Protein AF-A0A5J6SLR0-F1 (afdb_monomer_lite)

pLDDT: mean 72.02, std 17.71, range [33.72, 97.81]

Secondary structure (DSSP, 8-state):
--SS--TT--EEE-SSSEEEEEEEE-GGG-EEEEEEEEETTEEEEEEEES-SEE---TT-EE-TT-EEEE-B--SS-SSSB-EEEEEES-TTSTTTT-PBPGGGTS--HHHHHHHHHHHHTT-----SS---HHHHHHHHHHHHHTT---SS---HHHHHHHHHHHHHHHHHTTS---TTT--------SSHHHHHHHHHHHHHHHS--------

Radius of gyration: 29.63 Å; chains: 1; bounding box: 74×28×76 Å

Organism: NCBI:txid2283160

InterPro domains:
  IPR002477 Peptidoglycan binding-like [PF01471] (108-162)
  IPR007730 Sporulation-like domain [PF05036] (173-210)
  IPR011055 Duplicated hybrid motif [G3DSA:2.70.70.10] (1-106)
  IPR011055 Duplicated hybrid motif [SSF51261] (7-105)
  IPR016047 M23ase, beta-sheet core domain [PF01551] (6-91)
  IPR036365 PGBD-like superfamily [SSF47090] (108-164)
  IPR036366 PGBD superfamily [G3DSA:1.10.101.10] (107-167)
  IPR050570 Bacterial cell wall metabolism enzyme [PTHR21666] (6-105)

Sequence (215 aa):
MDWGNTPSNNNIIASADGAVTYVGIMGGYGNIVMIVHTVAGVVYETVYAHLASIAVKVGQVVKQVEKIGVKGTTGNSTGVHLHFEIHIGGRRNSDYTFAKDPVRYVCDPEVKTLQELLNKIDYKLVVDGIEGNATTNAVKEFQKVNCLTVDGIAGSATLSALNKAIALKKEEVKVPSTSEKYRLQTGTFNSKVEAEKAAEELKGKYGWIIYIKEA

Foldseek 3Di:
DDDQDDVPGQFDWDQAWFFWADFDQDAQQGTKIWTWDQAPNWIKIKIKGQFPFADDDHGDTHGGRHGGGGFHRGHNGPGGDIDMFMFTPPPPDPRRPDTDDCVQARLDVVLLVQQVLLVLVPLPDDSRSGNDPSLLVSLLVQCVVVVHPNPSDCDPVNVVVSVVSSVVVVVVVPDDPPVPQDPPDDDDDPDPVRVVVVVVVNCVRRVDDDDDDDD

Structure (mmCIF, N/CA/C/O backbone):
data_AF-A0A5J6SLR0-F1
#
_entry.id   AF-A0A5J6SLR0-F1
#
loop_
_atom_site.group_PDB
_atom_site.id
_atom_site.type_symbol
_atom_site.label_atom_id
_atom_site.label_alt_id
_atom_site.label_comp_id
_atom_site.label_asym_id
_atom_site.label_entity_id
_atom_site.label_seq_id
_atom_site.pdbx_PDB_ins_code
_atom_site.Cartn_x
_atom_site.Cartn_y
_atom_site.Cartn_z
_atom_site.occupancy
_atom_site.B_iso_or_equiv
_atom_site.auth_seq_id
_atom_site.auth_comp_id
_atom_site.auth_asym_id
_atom_site.auth_atom_id
_atom_site.pdbx_PDB_model_num
ATOM 1 N N . MET A 1 1 ? 8.971 3.773 5.422 1.00 34.50 1 MET A N 1
ATOM 2 C CA . MET A 1 1 ? 8.864 2.404 5.966 1.00 34.50 1 MET A CA 1
ATOM 3 C C . MET A 1 1 ? 9.677 1.498 5.058 1.00 34.50 1 MET A C 1
ATOM 5 O O . MET A 1 1 ? 9.448 1.525 3.857 1.00 34.50 1 MET A O 1
ATOM 9 N N . ASP A 1 2 ? 10.690 0.819 5.596 1.00 33.72 2 ASP A N 1
ATOM 10 C CA . ASP A 1 2 ? 11.717 0.114 4.816 1.00 33.72 2 ASP A CA 1
ATOM 11 C C . ASP A 1 2 ? 11.327 -1.354 4.595 1.00 33.72 2 ASP A C 1
ATOM 13 O O . ASP A 1 2 ? 11.734 -2.255 5.327 1.00 33.72 2 ASP A O 1
ATOM 17 N N . TRP A 1 3 ? 10.516 -1.610 3.571 1.00 36.22 3 TRP A N 1
ATOM 18 C CA . TRP A 1 3 ? 10.323 -2.973 3.086 1.00 36.22 3 TRP A CA 1
ATOM 19 C C . TRP A 1 3 ? 11.487 -3.326 2.144 1.00 36.22 3 TRP A C 1
ATOM 21 O O . TRP A 1 3 ? 11.531 -2.875 1.003 1.00 36.22 3 TRP A O 1
ATOM 31 N N . GLY A 1 4 ? 12.460 -4.106 2.634 1.00 40.81 4 GLY A N 1
ATOM 32 C CA . GLY A 1 4 ? 13.560 -4.664 1.826 1.00 40.81 4 GLY A CA 1
ATOM 33 C C . GLY A 1 4 ? 14.929 -3.977 1.941 1.00 40.81 4 GLY A C 1
ATOM 34 O O . GLY A 1 4 ? 15.867 -4.398 1.269 1.00 40.81 4 GLY A O 1
ATOM 35 N N . ASN A 1 5 ? 15.091 -2.972 2.803 1.00 39.88 5 ASN A N 1
ATOM 36 C CA . ASN A 1 5 ? 16.365 -2.270 2.984 1.00 39.88 5 ASN A CA 1
ATOM 37 C C . ASN A 1 5 ? 17.204 -2.903 4.109 1.00 39.88 5 ASN A C 1
ATOM 39 O O . ASN A 1 5 ? 17.379 -2.332 5.183 1.00 39.88 5 ASN A O 1
ATOM 43 N N . THR A 1 6 ? 17.747 -4.099 3.875 1.00 39.44 6 THR A N 1
ATOM 44 C CA . THR A 1 6 ? 18.973 -4.483 4.586 1.00 39.44 6 THR A CA 1
ATOM 45 C C . THR A 1 6 ? 20.160 -3.908 3.805 1.00 39.44 6 THR A C 1
ATOM 47 O O . THR A 1 6 ? 20.190 -4.047 2.583 1.00 39.44 6 THR A O 1
ATOM 50 N N . PRO A 1 7 ? 21.155 -3.268 4.452 1.00 41.69 7 PRO A N 1
ATOM 51 C CA . PRO A 1 7 ? 22.283 -2.612 3.773 1.00 41.69 7 PRO A CA 1
ATOM 52 C C . PRO A 1 7 ? 23.073 -3.489 2.783 1.00 41.69 7 PRO A C 1
ATOM 54 O O . PRO A 1 7 ? 23.796 -2.966 1.941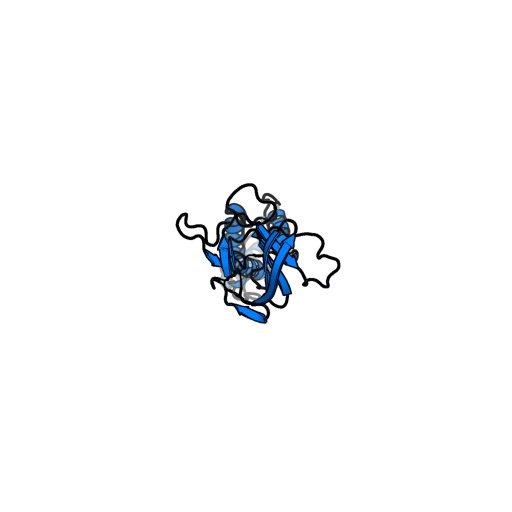 1.00 41.69 7 PRO A O 1
ATOM 57 N N . SER A 1 8 ? 22.939 -4.816 2.866 1.00 51.06 8 SER A N 1
ATOM 58 C CA . SER A 1 8 ? 23.573 -5.792 1.974 1.00 51.06 8 SER A CA 1
ATOM 59 C C . SER A 1 8 ? 22.691 -6.266 0.810 1.00 51.06 8 SER A C 1
ATOM 61 O O . SER A 1 8 ? 23.196 -6.938 -0.089 1.00 51.06 8 SER A O 1
ATOM 63 N N . ASN A 1 9 ? 21.393 -5.942 0.792 1.00 63.16 9 ASN A N 1
ATOM 64 C CA . ASN A 1 9 ? 20.459 -6.427 -0.219 1.00 63.16 9 ASN A CA 1
ATOM 65 C C . ASN A 1 9 ? 20.024 -5.301 -1.165 1.00 63.16 9 ASN A C 1
ATOM 67 O O . ASN A 1 9 ? 19.108 -4.532 -0.890 1.00 63.16 9 ASN A O 1
ATOM 71 N N . ASN A 1 10 ? 20.676 -5.228 -2.326 1.00 78.12 10 ASN A N 1
ATOM 72 C CA . ASN A 1 10 ? 20.303 -4.294 -3.391 1.00 78.12 10 ASN A CA 1
ATOM 73 C C . ASN A 1 10 ? 19.090 -4.761 -4.211 1.00 78.12 10 ASN A C 1
ATOM 75 O O . ASN A 1 10 ? 18.726 -4.088 -5.175 1.00 78.12 10 ASN A O 1
ATOM 79 N N . ASN A 1 11 ? 18.475 -5.904 -3.887 1.00 86.62 11 ASN A N 1
ATOM 80 C CA . ASN A 1 11 ? 17.314 -6.386 -4.627 1.00 86.62 11 ASN A CA 1
ATOM 81 C C . ASN A 1 11 ? 16.103 -5.488 -4.369 1.00 86.62 11 ASN A C 1
ATOM 83 O O . ASN A 1 11 ? 15.746 -5.215 -3.227 1.00 86.62 11 ASN A O 1
ATOM 87 N N . ILE A 1 12 ? 15.437 -5.095 -5.449 1.00 86.31 12 ILE A N 1
ATOM 88 C CA . ILE A 1 12 ? 14.102 -4.508 -5.395 1.00 86.31 12 ILE A CA 1
ATOM 89 C C . ILE A 1 12 ? 13.098 -5.633 -5.589 1.00 86.31 12 ILE A C 1
ATOM 91 O O . ILE A 1 12 ? 13.264 -6.469 -6.483 1.00 86.31 12 ILE A O 1
ATOM 95 N N . ILE A 1 13 ? 12.076 -5.649 -4.742 1.00 86.62 13 ILE A N 1
ATOM 96 C CA . ILE A 1 13 ? 11.028 -6.665 -4.718 1.00 86.62 13 ILE A CA 1
ATOM 97 C C . ILE A 1 13 ? 9.659 -6.045 -5.000 1.00 86.62 13 ILE A C 1
ATOM 99 O O . ILE A 1 13 ? 9.439 -4.870 -4.708 1.00 86.62 13 ILE A O 1
ATOM 103 N N . ALA A 1 14 ? 8.741 -6.835 -5.554 1.00 83.62 14 ALA A N 1
ATOM 104 C CA . ALA A 1 14 ? 7.359 -6.418 -5.741 1.00 83.62 14 ALA A CA 1
ATOM 105 C C . ALA A 1 14 ? 6.678 -6.206 -4.379 1.00 83.62 14 ALA A C 1
ATOM 107 O O . ALA A 1 14 ? 6.765 -7.047 -3.478 1.00 83.62 14 ALA A O 1
ATOM 108 N N . SER A 1 15 ? 5.979 -5.082 -4.230 1.00 80.31 15 SER A N 1
ATOM 109 C CA . SER A 1 15 ? 5.304 -4.701 -2.981 1.00 80.31 15 SER A CA 1
ATOM 110 C C . SER A 1 15 ? 3.999 -5.463 -2.751 1.00 80.31 15 SER A C 1
ATOM 112 O O . SER A 1 15 ? 3.544 -5.553 -1.613 1.00 80.31 15 SER A O 1
ATOM 114 N N . ALA A 1 16 ? 3.416 -6.032 -3.809 1.00 77.88 16 ALA A N 1
ATOM 115 C CA . ALA A 1 16 ? 2.229 -6.879 -3.775 1.00 77.88 16 ALA A CA 1
ATOM 116 C C . ALA A 1 16 ? 2.195 -7.818 -4.995 1.00 77.88 16 ALA A C 1
ATOM 118 O O . ALA A 1 16 ? 2.907 -7.596 -5.977 1.00 77.88 16 ALA A O 1
ATOM 119 N N . ASP A 1 17 ? 1.332 -8.834 -4.947 1.00 81.69 17 ASP A N 1
ATOM 120 C CA . ASP A 1 17 ? 0.980 -9.650 -6.113 1.00 81.69 17 ASP A CA 1
ATOM 121 C C . ASP A 1 17 ? 0.460 -8.758 -7.246 1.00 81.69 17 ASP A C 1
ATOM 123 O O . ASP A 1 17 ? -0.333 -7.842 -7.011 1.00 81.69 17 ASP A O 1
ATOM 127 N N . GLY A 1 18 ? 0.884 -9.007 -8.482 1.00 89.62 18 GLY A N 1
ATOM 128 C CA . GLY A 1 18 ? 0.471 -8.167 -9.601 1.00 89.62 18 GLY A CA 1
ATOM 129 C C . GLY A 1 18 ? 0.972 -8.637 -10.954 1.00 89.62 18 GLY A C 1
ATOM 130 O O . GLY A 1 18 ? 1.609 -9.681 -11.073 1.00 89.62 18 GLY A O 1
ATOM 131 N N . ALA A 1 19 ? 0.678 -7.847 -11.981 1.00 93.50 19 ALA A N 1
ATOM 132 C CA . ALA A 1 19 ? 1.149 -8.062 -13.341 1.00 93.50 19 ALA A CA 1
ATOM 133 C C . ALA A 1 19 ? 1.995 -6.872 -13.798 1.00 93.50 19 ALA A C 1
ATOM 135 O O . ALA A 1 19 ? 1.593 -5.717 -13.663 1.00 93.50 19 ALA A O 1
ATOM 136 N N . VAL A 1 20 ? 3.170 -7.153 -14.352 1.00 95.56 20 VAL A N 1
ATOM 137 C CA . VAL A 1 20 ? 4.084 -6.129 -14.863 1.00 95.56 20 VAL A CA 1
ATOM 138 C C . VAL A 1 20 ? 3.472 -5.476 -16.104 1.00 95.56 20 VAL A C 1
ATOM 140 O O . VAL A 1 20 ? 3.276 -6.136 -17.127 1.00 95.56 20 VAL A O 1
ATOM 143 N N . THR A 1 21 ? 3.191 -4.177 -16.034 1.00 93.25 21 THR A N 1
ATOM 144 C CA . THR A 1 21 ? 2.573 -3.395 -17.118 1.00 93.25 21 THR A CA 1
ATOM 145 C C . THR A 1 21 ? 3.596 -2.648 -17.963 1.00 93.25 21 THR A C 1
ATOM 147 O O . THR A 1 21 ? 3.349 -2.405 -19.145 1.00 93.25 21 THR A O 1
ATOM 150 N N . TYR A 1 22 ? 4.761 -2.319 -17.398 1.00 94.81 22 TYR A N 1
ATOM 151 C CA . TYR A 1 22 ? 5.831 -1.633 -18.118 1.00 94.81 22 TYR A CA 1
ATOM 152 C C . TYR A 1 22 ? 7.214 -2.046 -17.618 1.00 94.81 22 TYR A C 1
ATOM 154 O O . TYR A 1 22 ? 7.438 -2.191 -16.418 1.00 94.81 22 TYR A O 1
ATOM 162 N N . VAL A 1 23 ? 8.148 -2.186 -18.558 1.00 96.62 23 VAL A N 1
ATOM 163 C CA . VAL A 1 23 ? 9.584 -2.363 -18.323 1.00 96.62 23 VAL A CA 1
ATOM 164 C C . VAL A 1 23 ? 10.318 -1.550 -19.380 1.00 96.62 23 VAL A C 1
ATOM 166 O O . VAL A 1 23 ? 10.032 -1.705 -20.568 1.00 96.62 23 VAL A O 1
ATOM 169 N N . GLY A 1 24 ? 11.264 -0.705 -18.978 1.00 95.81 24 GLY A N 1
ATOM 170 C CA . GLY A 1 24 ? 12.062 0.056 -19.937 1.00 95.81 24 GLY A CA 1
ATOM 171 C C . GLY A 1 24 ? 12.808 1.226 -19.318 1.00 95.81 24 GLY A C 1
ATOM 172 O O . GLY A 1 24 ? 13.044 1.253 -18.113 1.00 95.81 24 GLY A O 1
ATOM 173 N N . ILE A 1 25 ? 13.162 2.195 -20.162 1.00 95.50 25 ILE A N 1
ATOM 174 C CA . ILE A 1 25 ? 13.779 3.463 -19.764 1.00 95.50 25 ILE A CA 1
ATOM 175 C C . ILE A 1 25 ? 12.763 4.582 -19.986 1.00 95.50 25 ILE A C 1
ATOM 177 O O . ILE A 1 25 ? 12.212 4.695 -21.081 1.00 95.50 25 ILE A O 1
ATOM 181 N N . MET A 1 26 ? 12.529 5.426 -18.977 1.00 91.50 26 MET A N 1
ATOM 182 C CA . MET A 1 26 ? 11.562 6.525 -19.072 1.00 91.50 26 MET A CA 1
ATOM 183 C C . MET A 1 26 ? 12.104 7.834 -18.496 1.00 91.50 26 MET A C 1
ATOM 185 O O . MET A 1 26 ? 11.928 8.128 -17.318 1.00 91.50 26 MET A O 1
ATOM 189 N N . GLY A 1 27 ? 12.721 8.656 -19.349 1.00 93.06 27 GLY A N 1
ATOM 190 C CA . GLY A 1 27 ? 13.153 10.011 -18.993 1.00 93.06 27 GLY A CA 1
ATOM 191 C C . GLY A 1 27 ? 13.908 10.072 -17.659 1.00 93.06 27 GLY A C 1
ATOM 192 O O . GLY A 1 27 ? 14.848 9.310 -17.431 1.00 93.06 27 GLY A O 1
ATOM 193 N N . GLY A 1 28 ? 13.460 10.959 -16.765 1.00 90.25 28 GLY A N 1
ATOM 194 C CA . GLY A 1 28 ? 14.048 11.143 -15.436 1.00 90.25 28 GLY A CA 1
ATOM 195 C C . GLY A 1 28 ? 14.004 9.902 -14.536 1.00 90.25 28 GLY A C 1
ATOM 196 O O . GLY A 1 28 ? 14.878 9.764 -13.691 1.00 90.25 28 GLY A O 1
ATOM 197 N N . TYR A 1 29 ? 13.077 8.965 -14.750 1.00 88.88 29 TYR A N 1
ATOM 198 C CA . TYR A 1 29 ? 12.993 7.733 -13.958 1.00 88.88 29 TYR A CA 1
ATOM 199 C C . TYR A 1 29 ? 14.125 6.741 -14.250 1.00 88.88 29 TYR A C 1
ATOM 201 O O . TYR A 1 29 ? 14.371 5.843 -13.448 1.00 88.88 29 TYR A O 1
ATOM 209 N N . GLY A 1 30 ? 14.822 6.868 -15.384 1.00 96.31 30 GLY A N 1
ATOM 210 C CA . GLY A 1 30 ? 15.814 5.874 -15.793 1.00 96.31 30 GLY A CA 1
ATOM 211 C C . GLY A 1 30 ? 15.169 4.510 -16.041 1.00 96.31 30 GLY A C 1
ATOM 212 O O . GLY A 1 30 ? 14.084 4.441 -16.624 1.00 96.31 30 GLY A O 1
ATOM 213 N N . ASN A 1 31 ? 15.835 3.435 -15.614 1.00 97.06 31 ASN A N 1
ATOM 214 C CA . ASN A 1 31 ? 15.273 2.087 -15.684 1.00 97.06 31 ASN A CA 1
ATOM 215 C C . ASN A 1 31 ? 14.095 1.965 -14.718 1.00 97.06 31 ASN A C 1
ATOM 217 O O . ASN A 1 31 ? 14.241 2.199 -13.515 1.00 97.06 31 ASN A O 1
ATOM 221 N N . ILE A 1 32 ? 12.956 1.548 -15.255 1.00 95.75 32 ILE A N 1
ATOM 222 C CA . ILE A 1 32 ? 11.677 1.558 -14.563 1.00 95.75 32 ILE A CA 1
ATOM 223 C C . ILE A 1 32 ? 10.927 0.240 -14.762 1.00 95.75 32 ILE A C 1
ATOM 225 O O . ILE A 1 32 ? 10.927 -0.345 -15.849 1.00 95.75 32 ILE A O 1
ATOM 229 N N . VAL A 1 33 ? 10.260 -0.200 -13.700 1.00 96.69 33 VAL A N 1
ATOM 230 C CA . VAL A 1 33 ? 9.256 -1.266 -13.717 1.00 96.69 33 VAL A CA 1
ATOM 231 C C . VAL A 1 33 ? 7.952 -0.682 -13.187 1.00 96.69 33 VAL A C 1
ATOM 233 O O . VAL A 1 33 ? 7.960 -0.006 -12.162 1.00 96.69 33 VAL A O 1
ATOM 236 N N . MET A 1 34 ? 6.843 -0.938 -13.877 1.00 93.75 34 MET A N 1
ATOM 237 C CA . MET A 1 34 ? 5.499 -0.631 -13.380 1.00 93.75 34 MET A CA 1
ATOM 238 C C . MET A 1 34 ? 4.703 -1.919 -13.241 1.00 93.75 34 MET A C 1
ATOM 240 O O . MET A 1 34 ? 4.783 -2.797 -14.108 1.00 93.75 34 MET A O 1
ATOM 244 N N . ILE A 1 35 ? 3.958 -2.042 -12.147 1.00 90.25 35 ILE A N 1
ATOM 245 C CA . ILE A 1 35 ? 3.194 -3.246 -11.824 1.00 90.25 35 ILE A CA 1
ATOM 246 C C . ILE A 1 35 ? 1.788 -2.836 -11.424 1.00 90.25 35 ILE A C 1
ATOM 248 O O . ILE A 1 35 ? 1.610 -1.998 -10.543 1.00 90.25 35 ILE A O 1
ATOM 252 N N . VAL A 1 36 ? 0.787 -3.440 -12.064 1.00 86.12 36 VAL A N 1
ATOM 253 C CA . VAL A 1 36 ? -0.607 -3.287 -11.656 1.00 86.12 36 VAL A CA 1
ATOM 254 C C . VAL A 1 36 ? -0.978 -4.376 -10.658 1.00 86.12 36 VAL A C 1
ATOM 256 O O . VAL A 1 36 ? -0.668 -5.554 -10.844 1.00 86.12 36 VAL A O 1
ATOM 259 N N . HIS A 1 37 ? -1.680 -3.976 -9.611 1.00 82.38 37 HIS A N 1
ATOM 260 C CA . HIS A 1 37 ? -2.143 -4.825 -8.528 1.00 82.38 37 HIS A CA 1
ATOM 261 C C . HIS A 1 37 ? -3.654 -4.686 -8.398 1.00 82.38 37 HIS A C 1
ATOM 263 O O . HIS A 1 37 ? -4.211 -3.611 -8.618 1.00 82.38 37 HIS A O 1
ATOM 269 N N . THR A 1 38 ? -4.318 -5.768 -8.004 1.00 76.12 38 THR A N 1
ATOM 270 C CA . THR A 1 38 ? -5.701 -5.711 -7.521 1.00 76.12 38 THR A CA 1
ATOM 271 C C . THR A 1 38 ? -5.694 -6.138 -6.065 1.00 76.12 38 THR A C 1
ATOM 273 O O . THR A 1 38 ? -5.457 -7.305 -5.764 1.00 76.12 38 THR A O 1
ATOM 276 N N . VAL A 1 39 ? -5.930 -5.190 -5.161 1.00 67.81 39 VAL A N 1
ATOM 277 C CA . VAL A 1 39 ? -5.942 -5.425 -3.713 1.00 67.81 39 VAL A CA 1
ATOM 278 C C . VAL A 1 39 ? -7.325 -5.059 -3.203 1.00 67.81 39 VAL A C 1
ATOM 280 O O . VAL A 1 39 ? -7.781 -3.939 -3.410 1.00 67.81 39 VAL A O 1
ATOM 283 N N . ALA A 1 40 ? -8.023 -6.029 -2.607 1.00 61.88 40 ALA A N 1
ATOM 284 C CA . ALA A 1 40 ? -9.395 -5.869 -2.112 1.00 61.88 40 ALA A CA 1
ATOM 285 C C . ALA A 1 40 ? -10.376 -5.250 -3.139 1.00 61.88 40 ALA A C 1
ATOM 287 O O . ALA A 1 40 ? -11.244 -4.455 -2.797 1.00 61.88 40 ALA A O 1
ATOM 288 N N . GLY A 1 41 ? -10.229 -5.606 -4.420 1.00 62.03 41 GLY A N 1
ATOM 289 C CA . GLY A 1 41 ? -11.076 -5.093 -5.506 1.00 62.03 41 GLY A CA 1
ATOM 290 C C . GLY A 1 41 ? -10.707 -3.693 -6.011 1.00 62.03 41 GLY A C 1
ATOM 291 O O . GLY A 1 41 ? -11.323 -3.216 -6.961 1.00 62.03 41 GLY A O 1
ATOM 292 N N . VAL A 1 42 ? -9.684 -3.054 -5.437 1.00 61.25 42 VAL A N 1
ATOM 293 C CA . VAL A 1 42 ? -9.158 -1.763 -5.890 1.00 61.25 42 VAL A CA 1
ATOM 294 C C . VAL A 1 42 ? -7.903 -1.981 -6.733 1.00 61.25 42 VAL A C 1
ATOM 296 O O . VAL A 1 42 ? -7.035 -2.790 -6.397 1.00 61.25 42 VAL A O 1
ATOM 299 N N . VAL A 1 43 ? -7.815 -1.259 -7.851 1.00 73.06 43 VAL A N 1
ATOM 300 C CA . VAL A 1 43 ? -6.668 -1.307 -8.762 1.00 73.06 43 VAL A CA 1
ATOM 301 C C . VAL A 1 43 ? -5.622 -0.281 -8.341 1.00 73.06 43 VAL A C 1
ATOM 303 O O . VAL A 1 43 ? -5.927 0.907 -8.217 1.00 73.06 43 VAL A O 1
ATOM 306 N N . TYR A 1 44 ? -4.381 -0.734 -8.203 1.00 77.38 44 TYR A N 1
ATOM 307 C CA . TYR A 1 44 ? -3.212 0.097 -7.922 1.00 77.38 44 TYR A CA 1
ATOM 308 C C . TYR A 1 44 ? -2.153 -0.111 -8.999 1.00 77.38 44 TYR A C 1
ATOM 310 O O . TYR A 1 44 ? -2.012 -1.219 -9.503 1.00 77.38 44 TYR A O 1
ATOM 318 N N . GLU A 1 45 ? -1.379 0.918 -9.325 1.00 82.56 45 GLU A N 1
ATOM 319 C CA . GLU A 1 45 ? -0.119 0.766 -10.057 1.00 82.56 45 GLU A CA 1
ATOM 320 C C . GLU A 1 45 ? 1.027 1.228 -9.165 1.00 82.56 45 GLU A C 1
ATOM 322 O O . GLU A 1 45 ? 0.954 2.291 -8.550 1.00 82.56 45 GLU A O 1
ATOM 327 N N . THR A 1 46 ? 2.070 0.415 -9.075 1.00 87.75 46 THR A N 1
ATOM 328 C CA . THR A 1 46 ? 3.311 0.770 -8.393 1.00 87.75 46 THR A CA 1
ATOM 329 C C . THR A 1 46 ? 4.397 1.050 -9.417 1.00 87.75 46 THR A C 1
ATOM 331 O O . THR A 1 46 ? 4.462 0.401 -10.464 1.00 87.75 46 THR A O 1
ATOM 334 N N . VAL A 1 47 ? 5.256 2.021 -9.114 1.00 88.81 47 VAL A N 1
ATOM 335 C CA . VAL A 1 47 ? 6.391 2.408 -9.956 1.00 88.81 47 VAL A CA 1
ATOM 336 C C . VAL A 1 47 ? 7.684 2.161 -9.196 1.00 88.81 47 VAL A C 1
ATOM 338 O O . VAL A 1 47 ? 7.823 2.621 -8.068 1.00 88.81 47 VAL A O 1
ATOM 341 N N . TYR A 1 48 ? 8.642 1.481 -9.826 1.00 92.00 48 TYR A N 1
ATOM 342 C CA . TYR A 1 48 ? 9.983 1.239 -9.295 1.00 92.00 48 TYR A CA 1
ATOM 343 C C . TYR A 1 48 ? 11.012 1.798 -10.272 1.00 92.00 48 TYR A C 1
ATOM 345 O O . TYR A 1 48 ? 11.190 1.241 -11.354 1.00 92.00 48 TYR A O 1
ATOM 353 N N . ALA A 1 49 ? 11.674 2.892 -9.906 1.00 91.62 49 ALA A N 1
ATOM 354 C CA . ALA A 1 49 ? 12.560 3.642 -10.792 1.00 91.62 49 ALA A CA 1
ATOM 355 C C . ALA A 1 49 ? 14.004 3.736 -10.276 1.00 91.62 49 ALA A C 1
ATOM 357 O O . ALA A 1 49 ? 14.337 3.259 -9.188 1.00 91.62 49 ALA A O 1
ATOM 358 N N . HIS A 1 50 ? 14.869 4.331 -11.099 1.00 93.81 50 HIS A N 1
ATOM 359 C CA . HIS A 1 50 ? 16.319 4.441 -10.923 1.00 93.81 50 HIS A CA 1
ATOM 360 C C . HIS A 1 50 ? 17.053 3.096 -10.852 1.00 93.81 50 HIS A C 1
ATOM 362 O O . HIS A 1 50 ? 18.187 3.026 -10.379 1.00 93.81 50 HIS A O 1
ATOM 368 N N . LEU A 1 51 ? 16.455 2.010 -11.351 1.00 93.81 51 LEU A N 1
ATOM 369 C CA . LEU A 1 51 ? 17.011 0.663 -11.204 1.00 93.81 51 LEU A CA 1
ATOM 370 C C . LEU A 1 51 ? 18.371 0.523 -11.915 1.00 93.81 51 LEU A C 1
ATOM 372 O O . LEU A 1 51 ? 18.598 1.068 -12.995 1.00 93.81 51 LEU A O 1
ATOM 376 N N . ALA A 1 52 ? 19.298 -0.236 -11.335 1.00 94.94 52 ALA A N 1
ATOM 377 C CA . ALA A 1 52 ? 20.548 -0.616 -11.997 1.00 94.94 52 ALA A CA 1
ATOM 378 C C . ALA A 1 52 ? 20.304 -1.720 -13.035 1.00 94.94 52 ALA A C 1
ATOM 380 O O . ALA A 1 52 ? 20.881 -1.700 -14.119 1.00 94.94 52 ALA A O 1
ATOM 381 N N . SER A 1 53 ? 19.420 -2.666 -12.715 1.00 95.69 53 SER A N 1
ATOM 382 C CA . SER A 1 53 ? 19.003 -3.738 -13.616 1.00 95.69 53 SER A CA 1
ATOM 383 C C . SER A 1 53 ? 17.574 -4.187 -13.323 1.00 95.69 53 SER A C 1
ATOM 385 O O . SER A 1 53 ? 17.054 -3.993 -12.221 1.00 95.69 53 SER A O 1
ATOM 387 N N . ILE A 1 54 ? 16.941 -4.786 -14.331 1.00 97.38 54 ILE A N 1
ATOM 388 C CA . ILE A 1 54 ? 15.559 -5.265 -14.285 1.00 97.38 54 ILE A CA 1
ATOM 389 C C . ILE A 1 54 ? 15.571 -6.791 -14.418 1.00 97.38 54 ILE A C 1
ATOM 391 O O . ILE A 1 54 ? 16.288 -7.330 -15.258 1.00 97.38 54 ILE A O 1
ATOM 395 N N . ALA A 1 55 ? 14.802 -7.482 -13.575 1.00 96.50 55 ALA A N 1
ATOM 396 C CA . ALA A 1 55 ? 14.749 -8.947 -13.514 1.00 96.50 55 ALA A CA 1
ATOM 397 C C . ALA A 1 55 ? 13.449 -9.543 -14.089 1.00 96.50 55 ALA A C 1
ATOM 399 O O . ALA A 1 55 ? 13.288 -10.760 -14.114 1.00 96.50 55 ALA A O 1
ATOM 400 N N . VAL A 1 56 ? 12.526 -8.693 -14.543 1.00 97.81 56 VAL A N 1
ATOM 401 C CA . VAL A 1 56 ? 11.188 -9.073 -15.020 1.00 97.81 56 VAL A CA 1
ATOM 402 C C . VAL A 1 56 ? 10.909 -8.519 -16.413 1.00 97.81 56 VAL A C 1
ATOM 404 O O . VAL A 1 56 ? 11.628 -7.656 -16.914 1.00 97.81 56 VAL A O 1
ATOM 407 N N . LYS A 1 57 ? 9.845 -9.014 -17.045 1.00 97.56 57 LYS A N 1
ATOM 408 C CA . LYS A 1 57 ? 9.377 -8.570 -18.367 1.00 97.56 57 LYS A CA 1
ATOM 409 C C . LYS A 1 57 ? 7.902 -8.179 -18.335 1.00 97.56 57 LYS A C 1
ATOM 411 O O . LYS A 1 57 ? 7.152 -8.664 -17.491 1.00 97.56 57 LYS A O 1
ATOM 416 N N . VAL A 1 58 ? 7.483 -7.330 -19.276 1.00 95.88 58 VAL A N 1
ATOM 417 C CA . VAL A 1 58 ? 6.069 -6.950 -19.450 1.00 95.88 58 VAL A CA 1
ATOM 418 C C . VAL A 1 58 ? 5.196 -8.203 -19.579 1.00 95.88 58 VAL A C 1
ATOM 420 O O . VAL A 1 58 ? 5.562 -9.154 -20.269 1.00 95.88 58 VAL A O 1
ATOM 423 N N . GLY A 1 59 ? 4.058 -8.205 -18.887 1.00 93.19 59 GLY A N 1
ATOM 424 C CA . GLY A 1 59 ? 3.115 -9.321 -18.820 1.00 93.19 59 GLY A CA 1
ATOM 425 C C . GLY A 1 59 ? 3.457 -10.397 -17.785 1.00 93.19 59 GLY A C 1
ATOM 426 O O . GLY A 1 59 ? 2.634 -11.280 -17.554 1.00 93.19 59 GLY A O 1
ATOM 427 N N . GLN A 1 60 ? 4.627 -10.350 -17.137 1.00 97.50 60 GLN A N 1
ATOM 428 C CA . GLN A 1 60 ? 4.953 -11.281 -16.055 1.00 97.50 60 GLN A CA 1
ATOM 429 C C . GLN A 1 60 ? 4.037 -11.044 -14.848 1.00 97.50 60 GLN A C 1
ATOM 431 O O . GLN A 1 60 ? 3.910 -9.916 -14.374 1.00 97.50 60 GLN A O 1
ATOM 436 N N . VAL A 1 61 ? 3.429 -12.116 -14.338 1.00 94.50 61 VAL A N 1
ATOM 437 C CA . VAL A 1 61 ? 2.774 -12.107 -13.026 1.00 94.50 61 VAL A CA 1
ATOM 438 C C . VAL A 1 61 ? 3.851 -12.303 -11.970 1.00 94.50 61 VAL A C 1
ATOM 440 O O . VAL A 1 61 ? 4.645 -13.234 -12.083 1.00 94.50 61 VAL A O 1
ATOM 443 N N . VAL A 1 62 ? 3.870 -11.430 -10.970 1.00 88.88 62 VAL A N 1
ATOM 444 C CA . VAL A 1 62 ? 4.813 -11.479 -9.853 1.00 88.88 62 VAL A CA 1
ATOM 445 C C . VAL A 1 62 ? 4.071 -11.676 -8.542 1.00 88.88 62 VAL A C 1
ATOM 447 O O . VAL A 1 62 ? 2.922 -11.244 -8.389 1.00 88.88 62 VAL A O 1
ATOM 450 N N . LYS A 1 63 ? 4.736 -12.314 -7.583 1.00 85.31 63 LYS A N 1
ATOM 451 C CA . LYS A 1 63 ? 4.271 -12.395 -6.198 1.00 85.31 63 LYS A CA 1
ATOM 452 C C . LYS A 1 63 ? 4.845 -11.277 -5.347 1.00 85.31 63 LYS A C 1
ATOM 454 O O . LYS A 1 63 ? 5.933 -10.774 -5.618 1.00 85.31 63 LYS A O 1
ATOM 459 N N . GLN A 1 64 ? 4.129 -10.902 -4.289 1.00 79.06 64 GLN A N 1
ATOM 460 C CA . GLN A 1 64 ? 4.704 -10.070 -3.238 1.00 79.06 64 GLN A CA 1
ATOM 461 C C . GLN A 1 64 ? 6.045 -10.675 -2.804 1.00 79.06 64 GLN A C 1
ATOM 463 O O . GLN A 1 64 ? 6.177 -11.893 -2.733 1.00 79.06 64 GLN A O 1
ATOM 468 N N . VAL A 1 65 ? 7.035 -9.818 -2.552 1.00 77.38 65 VAL A N 1
ATOM 469 C CA . VAL A 1 65 ? 8.431 -10.165 -2.233 1.00 77.38 65 VAL A CA 1
ATOM 470 C C . VAL A 1 65 ? 9.255 -10.807 -3.357 1.00 77.38 65 VAL A C 1
ATOM 472 O O . VAL A 1 65 ? 10.454 -11.021 -3.177 1.00 77.38 65 VAL A O 1
ATOM 475 N N . GLU A 1 66 ? 8.680 -11.055 -4.534 1.00 83.12 66 GLU A N 1
ATOM 476 C CA . GLU A 1 66 ? 9.439 -11.521 -5.696 1.00 83.12 66 GLU A CA 1
ATOM 477 C C . GLU A 1 66 ? 10.414 -10.440 -6.171 1.00 83.12 66 GLU A C 1
ATOM 479 O O . GLU A 1 66 ? 10.065 -9.262 -6.257 1.00 83.12 66 GLU A O 1
ATOM 484 N N . LYS A 1 67 ? 11.651 -10.830 -6.491 1.00 91.12 67 LYS A N 1
ATOM 485 C CA . LYS A 1 67 ? 12.668 -9.909 -7.008 1.00 91.12 67 LYS A CA 1
ATOM 486 C C . LYS A 1 67 ? 12.280 -9.402 -8.396 1.00 91.12 67 LYS A C 1
ATOM 488 O O . LYS A 1 67 ? 12.164 -10.184 -9.332 1.00 91.12 67 LYS A O 1
ATOM 493 N N . ILE A 1 68 ? 12.218 -8.080 -8.539 1.00 95.19 68 ILE A N 1
ATOM 494 C CA . ILE A 1 68 ? 11.888 -7.402 -9.800 1.00 95.19 68 ILE A CA 1
ATOM 495 C C . ILE A 1 68 ? 13.053 -6.620 -10.409 1.00 95.19 68 ILE A C 1
ATOM 497 O O . ILE A 1 68 ? 13.045 -6.314 -11.601 1.00 95.19 68 ILE A O 1
ATOM 501 N N . GLY A 1 69 ? 14.094 -6.335 -9.630 1.00 94.88 69 GLY A N 1
ATOM 502 C CA . GLY A 1 69 ? 15.258 -5.610 -10.124 1.00 94.88 69 GLY A CA 1
ATOM 503 C C . GLY A 1 69 ? 16.334 -5.415 -9.069 1.00 94.88 69 GLY A C 1
ATOM 504 O O . GLY A 1 69 ? 16.336 -6.065 -8.020 1.00 94.88 69 GLY A O 1
ATOM 505 N N . VAL A 1 70 ? 17.264 -4.517 -9.369 1.00 92.12 70 VAL A N 1
ATOM 506 C CA . VAL A 1 70 ? 18.345 -4.109 -8.470 1.00 92.12 70 VAL A CA 1
ATOM 507 C C . VAL A 1 70 ? 18.348 -2.590 -8.363 1.00 92.12 70 VAL A C 1
ATOM 509 O O . VAL A 1 70 ? 18.244 -1.897 -9.374 1.00 92.12 70 VAL A O 1
ATOM 512 N N . LYS A 1 71 ? 18.468 -2.076 -7.138 1.00 86.88 71 LYS A N 1
ATOM 513 C CA . LYS A 1 71 ? 18.561 -0.647 -6.821 1.00 86.88 71 LYS A CA 1
ATOM 514 C C . LYS A 1 71 ? 19.743 -0.016 -7.557 1.00 86.88 71 LYS A C 1
ATOM 516 O O . LYS A 1 71 ? 20.799 -0.635 -7.675 1.00 86.88 71 LYS A O 1
ATOM 521 N N . GLY A 1 72 ? 19.572 1.206 -8.046 1.00 90.31 72 GLY A N 1
ATOM 522 C CA . GLY A 1 72 ? 20.593 1.891 -8.829 1.00 90.31 72 GLY A CA 1
ATOM 523 C C . GLY A 1 72 ? 20.500 3.404 -8.725 1.00 90.31 72 GLY A C 1
ATOM 524 O O . GLY A 1 72 ? 19.980 3.942 -7.754 1.00 90.31 72 GLY A O 1
ATOM 525 N N . THR A 1 73 ? 21.054 4.079 -9.727 1.00 92.62 73 THR A N 1
ATOM 526 C CA . THR A 1 73 ? 21.040 5.542 -9.853 1.00 92.62 73 THR A CA 1
ATOM 527 C C . THR A 1 73 ? 20.853 5.971 -11.314 1.00 92.62 73 THR A C 1
ATOM 529 O O . THR A 1 73 ? 21.444 6.947 -11.769 1.00 92.62 73 THR A O 1
ATOM 532 N N . THR A 1 74 ? 20.090 5.198 -12.094 1.00 95.38 74 THR A N 1
ATOM 533 C CA . THR A 1 74 ? 19.842 5.523 -13.510 1.00 95.38 74 THR A CA 1
ATOM 534 C C . THR A 1 74 ? 18.839 6.670 -13.654 1.00 95.38 74 THR A C 1
ATOM 536 O O . THR A 1 74 ? 18.007 6.891 -12.779 1.00 95.38 74 THR A O 1
ATOM 539 N N . GLY A 1 75 ? 18.884 7.397 -14.774 1.00 94.06 75 GLY A N 1
ATOM 540 C CA . GLY A 1 75 ? 18.025 8.567 -14.982 1.00 94.06 75 GLY A CA 1
ATOM 541 C C . GLY A 1 75 ? 18.507 9.789 -14.198 1.00 94.06 75 GLY A C 1
ATOM 542 O O . GLY A 1 75 ? 19.708 9.996 -14.039 1.00 94.06 75 GLY A O 1
ATOM 543 N N . ASN A 1 76 ? 17.571 10.612 -13.731 1.00 93.00 76 ASN A N 1
ATOM 544 C CA . ASN A 1 76 ? 17.858 11.798 -12.933 1.00 93.00 76 ASN A CA 1
ATOM 545 C C . ASN A 1 76 ? 17.895 11.436 -11.443 1.00 93.00 76 ASN A C 1
ATOM 547 O O . ASN A 1 76 ? 16.888 11.532 -10.749 1.00 93.00 76 ASN A O 1
ATOM 551 N N . SER A 1 77 ? 19.056 10.984 -10.975 1.00 85.06 77 SER A N 1
ATOM 552 C CA . SER A 1 77 ? 19.283 10.543 -9.600 1.00 85.06 77 SER A CA 1
ATOM 553 C C . SER A 1 77 ? 20.649 11.023 -9.113 1.00 85.06 77 SER A C 1
ATOM 555 O O . SER A 1 77 ? 21.636 10.937 -9.841 1.00 85.06 77 SER A O 1
ATOM 557 N N . THR A 1 78 ? 20.723 11.513 -7.874 1.00 85.38 78 THR A N 1
ATOM 558 C CA . THR A 1 78 ? 21.959 12.038 -7.263 1.00 85.38 78 THR A CA 1
ATOM 559 C C . THR A 1 78 ? 22.747 10.991 -6.470 1.00 85.38 78 THR A C 1
ATOM 561 O O . THR A 1 78 ? 23.866 11.261 -6.038 1.00 85.38 78 THR A O 1
ATOM 564 N N . GLY A 1 79 ? 22.196 9.790 -6.282 1.00 82.06 79 GLY A N 1
ATOM 565 C CA . GLY A 1 79 ? 22.835 8.696 -5.553 1.00 82.06 79 GLY A CA 1
ATOM 566 C C . GLY A 1 79 ? 22.030 7.401 -5.634 1.00 82.06 79 GLY A C 1
ATOM 567 O O . GLY A 1 79 ? 20.894 7.398 -6.095 1.00 82.06 79 GLY A O 1
ATOM 568 N N . VAL A 1 80 ? 22.606 6.281 -5.193 1.00 84.06 80 VAL A N 1
ATOM 569 C CA . VAL A 1 80 ? 21.936 4.972 -5.274 1.00 84.06 80 VAL A CA 1
ATOM 570 C C . VAL A 1 80 ? 20.730 4.922 -4.332 1.00 84.06 80 VAL A C 1
ATOM 572 O O . VAL A 1 80 ? 20.893 4.831 -3.116 1.00 84.06 80 VAL A O 1
ATOM 575 N N . HIS A 1 81 ? 19.520 4.949 -4.892 1.00 82.25 81 HIS A N 1
ATOM 576 C CA . HIS A 1 81 ? 18.258 4.892 -4.152 1.00 82.25 81 HIS A CA 1
ATOM 577 C C . HIS A 1 81 ? 17.136 4.281 -5.009 1.00 82.25 81 HIS A C 1
ATOM 579 O O . HIS A 1 81 ? 17.313 4.032 -6.200 1.00 82.25 81 HIS A O 1
ATOM 585 N N . LEU A 1 82 ? 15.991 3.988 -4.390 1.00 84.94 82 LEU A N 1
ATOM 586 C CA . LEU A 1 82 ? 14.773 3.599 -5.102 1.00 84.94 82 LEU A CA 1
ATOM 587 C C . LEU A 1 82 ? 13.815 4.790 -5.109 1.00 84.94 82 LEU A C 1
ATOM 589 O O . LEU A 1 82 ? 13.455 5.282 -4.041 1.00 84.94 82 LEU A O 1
ATOM 593 N N . HIS A 1 83 ? 13.361 5.196 -6.292 1.00 82.12 83 HIS A N 1
ATOM 594 C CA . HIS A 1 83 ? 12.189 6.059 -6.421 1.00 82.12 83 HIS A CA 1
ATOM 595 C C . HIS A 1 83 ? 10.953 5.176 -6.582 1.00 82.12 83 HIS A C 1
ATOM 597 O O . HIS A 1 83 ? 10.863 4.399 -7.537 1.00 82.12 83 HIS A O 1
ATOM 603 N N . PHE A 1 84 ? 10.045 5.254 -5.610 1.00 82.69 84 PHE A N 1
ATOM 604 C CA . PHE A 1 84 ? 8.866 4.400 -5.505 1.00 82.69 84 PHE A CA 1
ATOM 605 C C . PHE A 1 84 ? 7.591 5.239 -5.4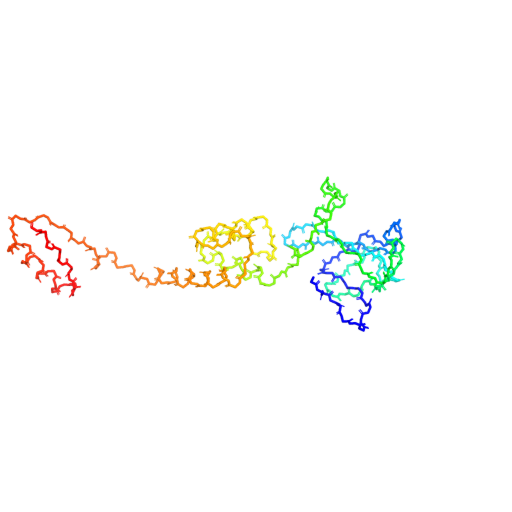80 1.00 82.69 84 PHE A C 1
ATOM 607 O O . PHE A 1 84 ? 7.494 6.191 -4.708 1.00 82.69 84 PHE A O 1
ATOM 614 N N . GLU A 1 85 ? 6.603 4.866 -6.290 1.00 80.06 85 GLU A N 1
ATOM 615 C CA . GLU A 1 85 ? 5.306 5.549 -6.336 1.00 80.06 85 GLU A CA 1
ATOM 616 C C . GLU A 1 85 ? 4.147 4.556 -6.281 1.00 80.06 85 GLU A C 1
ATOM 618 O O . GLU A 1 85 ? 4.278 3.411 -6.715 1.00 80.06 85 GLU A O 1
ATOM 623 N N . ILE A 1 86 ? 2.991 5.031 -5.807 1.00 77.75 86 ILE A N 1
ATOM 624 C CA . ILE A 1 86 ? 1.712 4.315 -5.854 1.00 77.75 86 ILE A CA 1
ATOM 625 C C . ILE A 1 86 ? 0.655 5.210 -6.500 1.00 77.75 86 ILE A C 1
ATOM 627 O O . ILE A 1 86 ? 0.484 6.367 -6.117 1.00 77.75 86 ILE A O 1
ATOM 631 N N . HIS A 1 87 ? -0.071 4.661 -7.467 1.00 76.00 87 HIS A N 1
ATOM 632 C CA . HIS A 1 87 ? -1.129 5.320 -8.229 1.00 76.00 87 HIS A CA 1
ATOM 633 C C . HIS A 1 87 ? -2.430 4.522 -8.093 1.00 76.00 87 HIS A C 1
ATOM 635 O O . HIS A 1 87 ? -2.405 3.293 -8.110 1.00 76.00 87 HIS A O 1
ATOM 641 N N . ILE A 1 88 ? -3.579 5.197 -7.983 1.00 72.00 88 ILE A N 1
ATOM 642 C CA . ILE A 1 88 ? -4.893 4.545 -7.825 1.00 72.00 88 ILE A CA 1
ATOM 643 C C . ILE A 1 88 ? -5.639 4.547 -9.160 1.00 72.00 88 ILE A C 1
ATOM 645 O O . ILE A 1 88 ? -5.720 5.570 -9.836 1.00 72.00 88 ILE A O 1
ATOM 649 N N . GLY A 1 89 ? -6.225 3.405 -9.521 1.00 66.81 89 GLY A N 1
ATOM 650 C CA . GLY A 1 89 ? -7.128 3.280 -10.665 1.00 66.81 89 GLY A CA 1
ATOM 651 C C . GLY A 1 89 ? -6.468 2.992 -12.016 1.00 66.81 89 GLY A C 1
ATOM 652 O O . GLY A 1 89 ? -7.169 2.910 -13.021 1.00 66.81 89 GLY A O 1
ATOM 653 N N . GLY A 1 90 ? -5.148 2.782 -12.052 1.00 59.19 90 GLY A N 1
ATOM 654 C CA . GLY A 1 90 ? -4.415 2.450 -13.282 1.00 59.19 90 GLY A CA 1
ATOM 655 C C . GLY A 1 90 ? -4.360 3.599 -14.305 1.00 59.19 90 GLY A C 1
ATOM 656 O O . GLY A 1 90 ? -5.103 4.576 -14.210 1.00 59.19 90 GLY A O 1
ATOM 657 N N . ARG A 1 91 ? -3.438 3.512 -15.278 1.00 57.44 91 ARG A N 1
ATOM 658 C CA . ARG A 1 91 ? -2.952 4.630 -16.133 1.00 57.44 91 ARG A CA 1
ATOM 659 C C . ARG A 1 91 ? -3.988 5.310 -17.025 1.00 57.44 91 ARG A C 1
ATOM 661 O O . ARG A 1 91 ? -3.666 6.213 -17.789 1.00 57.44 91 ARG A O 1
ATOM 668 N N . ARG A 1 92 ? -5.238 4.863 -16.928 1.00 54.19 92 ARG A N 1
ATOM 669 C CA . ARG A 1 92 ? -6.411 5.364 -17.643 1.00 54.19 92 ARG A CA 1
ATOM 670 C C . ARG A 1 92 ? -7.296 6.295 -16.807 1.00 54.19 92 ARG A C 1
ATOM 672 O O . ARG A 1 92 ? -8.221 6.863 -17.377 1.00 54.19 92 ARG A O 1
ATOM 679 N N . ASN A 1 93 ? -7.035 6.474 -15.510 1.00 50.34 93 ASN A N 1
ATOM 680 C CA . ASN A 1 93 ? -7.812 7.391 -14.671 1.00 50.34 93 ASN A CA 1
ATOM 681 C C . ASN A 1 93 ? -7.249 8.817 -14.686 1.00 50.34 93 ASN A C 1
ATOM 683 O O . ASN A 1 93 ? -6.041 9.014 -14.647 1.00 50.34 93 ASN A O 1
ATOM 687 N N . SER A 1 94 ? -8.127 9.825 -14.677 1.00 48.03 94 SER A N 1
ATOM 688 C CA . SER A 1 94 ? -7.766 11.256 -14.618 1.00 48.03 94 SER A CA 1
ATOM 689 C C . SER A 1 94 ? -6.969 11.647 -13.363 1.00 48.03 94 SER A C 1
ATOM 691 O O . SER A 1 94 ? -6.273 12.661 -13.366 1.00 48.03 94 SER A O 1
ATOM 693 N N . ASP A 1 95 ? -7.023 10.812 -12.321 1.00 48.28 95 ASP A N 1
ATOM 694 C CA . ASP A 1 95 ? -6.304 10.973 -11.051 1.00 48.28 95 ASP A CA 1
ATOM 695 C C . ASP A 1 95 ? -4.865 10.418 -11.077 1.00 48.28 95 ASP A C 1
ATOM 697 O O . ASP A 1 95 ? -4.181 10.436 -10.052 1.00 48.28 95 ASP A O 1
ATOM 701 N N . TYR A 1 96 ? -4.366 9.973 -12.243 1.00 49.06 96 TYR A N 1
ATOM 702 C CA . TYR A 1 96 ? -2.969 9.536 -12.453 1.00 49.06 96 TYR A CA 1
ATOM 703 C C . TYR A 1 96 ? -1.906 10.603 -12.198 1.00 49.06 96 TYR A C 1
ATOM 705 O O . TYR A 1 96 ? -0.708 10.368 -12.331 1.00 49.06 96 TYR A O 1
ATOM 713 N N . THR A 1 97 ? -2.350 11.812 -11.896 1.00 50.81 97 THR A N 1
ATOM 714 C CA . THR A 1 97 ? -1.528 13.005 -11.802 1.00 50.81 97 THR A CA 1
ATOM 715 C C . THR A 1 97 ? -0.806 13.126 -10.462 1.00 50.81 97 THR A C 1
ATOM 717 O O . THR A 1 97 ? 0.104 13.945 -10.356 1.00 50.81 97 THR A O 1
ATOM 720 N N . PHE A 1 98 ? -1.136 12.300 -9.456 1.00 58.50 98 PHE A N 1
ATOM 721 C CA . PHE A 1 98 ? -0.538 12.409 -8.124 1.00 58.50 98 PHE A CA 1
ATOM 722 C C . PHE A 1 98 ? -0.180 11.048 -7.519 1.00 58.50 98 PHE A C 1
ATOM 724 O O . PHE A 1 98 ? -1.061 10.324 -7.040 1.00 58.50 98 PHE A O 1
ATOM 731 N N . ALA A 1 99 ? 1.124 10.754 -7.463 1.00 59.47 99 ALA A N 1
ATOM 732 C CA . ALA A 1 99 ? 1.667 9.686 -6.630 1.00 59.47 99 ALA A CA 1
ATOM 733 C C . ALA A 1 99 ? 1.151 9.848 -5.192 1.00 59.47 99 ALA A C 1
ATOM 735 O O . ALA A 1 99 ? 1.180 10.939 -4.614 1.00 59.47 99 ALA A O 1
ATOM 736 N N . LYS A 1 100 ? 0.626 8.765 -4.624 1.00 65.19 100 LYS A N 1
ATOM 737 C CA . LYS A 1 100 ? 0.144 8.739 -3.246 1.00 65.19 100 LYS A CA 1
ATOM 738 C C . LYS A 1 100 ? 1.275 8.328 -2.316 1.00 65.19 100 LYS A C 1
ATOM 740 O O . LYS A 1 100 ? 2.110 7.507 -2.687 1.00 65.19 100 LYS A O 1
ATOM 745 N N . ASP A 1 101 ? 1.265 8.880 -1.102 1.00 57.69 101 ASP A N 1
ATOM 746 C CA . ASP A 1 101 ? 2.172 8.453 -0.036 1.00 57.69 101 ASP A CA 1
ATOM 747 C C . ASP A 1 101 ? 1.988 6.945 0.217 1.00 57.69 101 ASP A C 1
ATOM 749 O O . ASP A 1 101 ? 0.891 6.535 0.625 1.00 57.69 101 ASP A O 1
ATOM 753 N N . PRO A 1 102 ? 3.027 6.124 -0.022 1.00 55.19 102 PRO A N 1
ATOM 754 C CA . PRO A 1 102 ? 2.946 4.682 0.123 1.00 55.19 102 PRO A CA 1
ATOM 755 C C . PRO A 1 102 ? 2.545 4.188 1.507 1.00 55.19 102 PRO A C 1
ATOM 757 O O . PRO A 1 102 ? 1.987 3.097 1.611 1.00 55.19 102 PRO A O 1
ATOM 760 N N . VAL A 1 103 ? 2.805 4.976 2.558 1.00 51.72 103 VAL A N 1
ATOM 761 C CA . VAL A 1 103 ? 2.532 4.585 3.950 1.00 51.72 103 VAL A CA 1
ATOM 762 C C . VAL A 1 103 ? 1.052 4.246 4.161 1.00 51.72 103 VAL A C 1
ATOM 764 O O . VAL A 1 103 ? 0.743 3.371 4.957 1.00 51.72 103 VAL A O 1
ATOM 767 N N . ARG A 1 104 ? 0.139 4.850 3.388 1.00 49.88 104 ARG A N 1
ATOM 768 C CA . ARG A 1 104 ? -1.313 4.613 3.496 1.00 49.88 104 ARG A CA 1
ATOM 769 C C . ARG A 1 104 ? -1.830 3.360 2.768 1.00 49.88 104 ARG A C 1
ATOM 771 O O . ARG A 1 104 ? -3.010 3.042 2.886 1.00 49.88 104 ARG A O 1
ATOM 778 N N . TYR A 1 105 ? -0.991 2.678 1.980 1.00 51.91 105 TYR A N 1
ATOM 779 C CA . TYR A 1 105 ? -1.414 1.598 1.064 1.00 51.91 105 TYR A CA 1
ATOM 780 C C . TYR A 1 105 ? -0.645 0.289 1.246 1.00 51.91 105 TYR A C 1
ATOM 782 O O . TYR A 1 105 ? -0.821 -0.655 0.473 1.00 51.91 105 TYR A O 1
ATOM 790 N N . VAL A 1 106 ? 0.196 0.204 2.273 1.00 49.62 106 VAL A N 1
ATOM 791 C CA . VAL A 1 106 ? 0.654 -1.089 2.773 1.00 49.62 106 VAL A CA 1
ATOM 792 C C . VAL A 1 106 ? -0.571 -1.756 3.397 1.00 49.62 106 VAL A C 1
ATOM 794 O O . VAL A 1 106 ? -1.204 -1.158 4.262 1.00 49.62 106 VAL A O 1
ATOM 797 N N . CYS A 1 107 ? -0.943 -2.957 2.931 1.00 44.00 107 CYS A N 1
ATOM 798 C CA . CYS A 1 107 ? -1.932 -3.786 3.623 1.00 44.00 107 CYS A CA 1
ATOM 799 C C . CYS A 1 107 ? -1.343 -4.128 4.986 1.00 44.00 107 CYS A C 1
ATOM 801 O O . CYS A 1 107 ? -0.607 -5.106 5.132 1.00 44.00 107 CYS A O 1
ATOM 803 N N . ASP A 1 108 ? -1.624 -3.277 5.956 1.00 49.09 108 ASP A N 1
ATOM 804 C CA . ASP A 1 108 ? -1.069 -3.406 7.278 1.00 49.09 108 ASP A CA 1
ATOM 805 C C . ASP A 1 108 ? -1.956 -4.397 8.047 1.00 49.09 108 ASP A C 1
ATOM 807 O O . ASP A 1 108 ? -3.166 -4.162 8.192 1.00 49.09 108 ASP A O 1
ATOM 811 N N . PRO A 1 109 ? -1.426 -5.543 8.513 1.00 55.47 109 PRO A N 1
ATOM 812 C CA . PRO A 1 109 ? -2.177 -6.413 9.413 1.00 55.47 109 PRO A CA 1
ATOM 813 C C . PRO A 1 109 ? -2.701 -5.652 10.644 1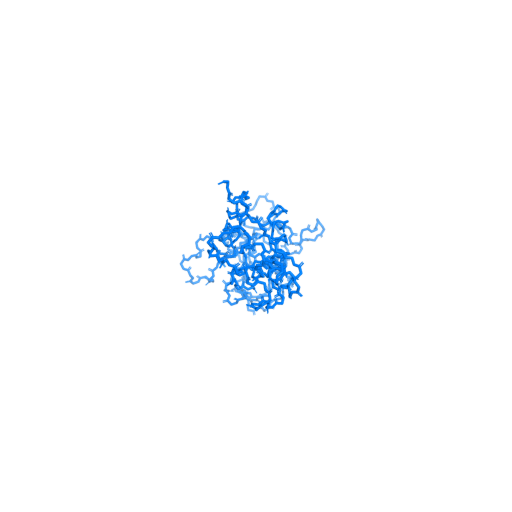.00 55.47 109 PRO A C 1
ATOM 815 O O . PRO A 1 109 ? -3.756 -6.011 11.175 1.00 55.47 109 PRO A O 1
ATOM 818 N N . GLU A 1 110 ? -2.043 -4.565 11.055 1.00 61.72 110 GLU A N 1
ATOM 819 C CA . GLU A 1 110 ? -2.528 -3.653 12.089 1.00 61.72 110 GLU A CA 1
ATOM 820 C C . GLU A 1 110 ? -3.764 -2.862 11.635 1.0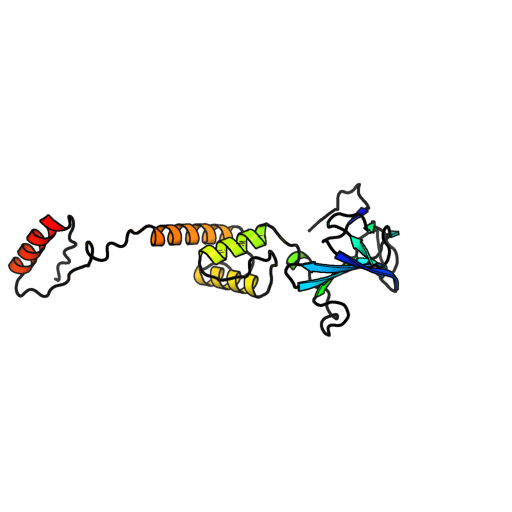0 61.72 110 GLU A C 1
ATOM 822 O O . GLU A 1 110 ? -4.684 -2.691 12.432 1.00 61.72 110 GLU A O 1
ATOM 827 N N . VAL A 1 111 ? -3.876 -2.468 10.358 1.00 66.81 111 VAL A N 1
ATOM 828 C CA . VAL A 1 111 ? -5.080 -1.805 9.813 1.00 66.81 111 VAL A CA 1
ATOM 829 C C . VAL A 1 111 ? -6.258 -2.775 9.718 1.00 66.81 111 VAL A C 1
ATOM 831 O O . VAL A 1 111 ? -7.375 -2.394 10.063 1.00 66.81 111 VAL A O 1
ATOM 834 N N . LYS A 1 112 ? -6.042 -4.047 9.344 1.00 76.00 112 LYS A N 1
ATOM 835 C CA . LYS A 1 112 ? -7.111 -5.068 9.437 1.00 76.00 112 LYS A CA 1
ATOM 836 C C . LYS A 1 112 ? -7.580 -5.239 10.871 1.00 76.00 112 LYS A C 1
ATOM 838 O O . LYS A 1 112 ? -8.778 -5.191 11.141 1.00 76.00 112 LYS A O 1
ATOM 843 N N . THR A 1 113 ? -6.627 -5.378 11.789 1.00 78.62 113 THR A N 1
ATOM 844 C CA . THR A 1 113 ? -6.914 -5.490 13.220 1.00 78.62 113 THR A CA 1
ATOM 845 C C . THR A 1 113 ? -7.695 -4.267 13.703 1.00 78.62 113 THR A C 1
ATOM 847 O O . THR A 1 113 ? -8.706 -4.407 14.383 1.00 78.62 113 THR A O 1
ATOM 850 N N . LEU A 1 114 ? -7.302 -3.061 13.295 1.00 79.12 114 LEU A N 1
ATOM 851 C CA . LEU A 1 114 ? -7.997 -1.818 13.618 1.00 79.12 114 LEU A CA 1
ATOM 852 C C . LEU A 1 114 ? -9.431 -1.793 13.074 1.00 79.12 114 LEU A C 1
ATOM 854 O O . LEU A 1 114 ? -10.352 -1.472 13.821 1.00 79.12 114 LEU A O 1
ATOM 858 N N . GLN A 1 115 ? -9.640 -2.152 11.806 1.00 83.12 115 GLN A N 1
ATOM 859 C CA . GLN A 1 115 ? -10.970 -2.228 11.192 1.00 83.12 115 GLN A CA 1
ATOM 860 C C . GLN A 1 115 ? -11.865 -3.248 11.910 1.00 83.12 115 GLN A C 1
ATOM 862 O O . GLN A 1 115 ? -13.029 -2.961 12.187 1.00 83.12 115 GLN A O 1
ATOM 867 N N . GLU A 1 116 ? -11.327 -4.413 12.284 1.00 86.44 116 GLU A N 1
ATOM 868 C CA . GLU A 1 116 ? -12.038 -5.410 13.093 1.00 86.44 116 GLU A CA 1
ATOM 869 C C . GLU A 1 116 ? -12.402 -4.875 14.484 1.00 86.44 116 GLU A C 1
ATOM 871 O O . GLU A 1 116 ? -13.525 -5.074 14.955 1.00 86.44 116 GLU A O 1
ATOM 876 N N . LEU A 1 117 ? -11.474 -4.188 15.154 1.00 84.25 117 LEU A N 1
ATOM 877 C CA . LEU A 1 117 ? -11.703 -3.595 16.472 1.00 84.25 117 LEU A CA 1
ATOM 878 C C . LEU A 1 117 ? -12.750 -2.467 16.411 1.00 84.25 117 LEU A C 1
ATOM 880 O O . LEU A 1 117 ? -13.640 -2.425 17.258 1.00 84.25 117 LEU A O 1
ATOM 884 N N . LEU A 1 118 ? -12.711 -1.612 15.387 1.00 86.56 118 LEU A N 1
ATOM 885 C CA . LEU A 1 118 ? -13.731 -0.586 15.132 1.00 86.56 118 LEU A CA 1
ATOM 886 C C . LEU A 1 118 ? -15.100 -1.215 14.824 1.00 86.56 118 LEU A C 1
ATOM 888 O O . LEU A 1 118 ? -16.128 -0.761 15.325 1.00 86.56 118 LEU A O 1
ATOM 892 N N . ASN A 1 119 ? -15.141 -2.315 14.073 1.00 88.19 119 ASN A N 1
ATOM 893 C CA . ASN A 1 119 ? -16.386 -3.037 13.804 1.00 88.19 119 ASN A CA 1
ATOM 894 C C . ASN A 1 119 ? -16.974 -3.709 15.044 1.00 88.19 119 ASN A C 1
ATOM 896 O O . ASN A 1 119 ? -18.197 -3.765 15.178 1.00 88.19 119 ASN A O 1
ATOM 900 N N . LYS A 1 120 ? -16.139 -4.150 15.995 1.00 86.12 120 LYS A N 1
ATOM 901 C CA . LYS A 1 120 ? -16.627 -4.631 17.297 1.00 86.12 120 LYS A CA 1
ATOM 902 C C . LYS A 1 120 ? -17.407 -3.560 18.048 1.00 86.12 120 LYS A C 1
ATOM 904 O O . LYS A 1 120 ? -18.272 -3.933 18.830 1.00 86.12 120 LYS A O 1
ATOM 909 N N . ILE A 1 121 ? -17.174 -2.275 17.779 1.00 85.06 121 ILE A N 1
ATOM 910 C CA . ILE A 1 121 ? -17.918 -1.131 18.329 1.00 85.06 121 ILE A CA 1
ATOM 911 C C . ILE A 1 121 ? -18.815 -0.429 17.279 1.00 85.06 121 ILE A C 1
ATOM 913 O O . ILE A 1 121 ? -19.108 0.749 17.414 1.00 85.06 121 ILE A O 1
ATOM 917 N N . ASP A 1 122 ? -19.302 -1.174 16.274 1.00 85.50 122 ASP A N 1
ATOM 918 C CA . ASP A 1 122 ? -20.353 -0.796 15.298 1.00 85.50 122 ASP A CA 1
ATOM 919 C C . ASP A 1 122 ? -20.006 0.207 14.181 1.00 85.50 122 ASP A C 1
ATOM 921 O O . ASP A 1 122 ? -20.915 0.704 13.514 1.00 85.50 122 ASP A O 1
ATOM 925 N N . TYR A 1 123 ? -18.730 0.441 13.863 1.00 83.31 123 TYR A N 1
ATOM 926 C CA . TYR A 1 123 ? -18.358 1.345 12.754 1.00 83.31 123 TYR A CA 1
ATOM 927 C C . TYR A 1 123 ? -18.608 0.793 11.329 1.00 83.31 123 TYR A C 1
ATOM 929 O O . TYR A 1 123 ? -18.489 1.542 10.363 1.00 83.31 123 TYR A O 1
ATOM 937 N N . LYS A 1 124 ? -18.987 -0.488 11.173 1.00 90.88 124 LYS A N 1
ATOM 938 C CA . LYS A 1 124 ? -19.416 -1.133 9.902 1.00 90.88 124 LYS A CA 1
ATOM 939 C C . LYS A 1 124 ? -18.488 -0.896 8.692 1.00 90.88 124 LYS A C 1
ATOM 941 O O . LYS A 1 124 ? -18.944 -0.735 7.561 1.00 90.88 124 LYS A O 1
ATOM 946 N N . LEU A 1 125 ? -17.184 -0.897 8.922 1.00 85.38 125 LEU A N 1
ATOM 947 C CA . LEU A 1 125 ? -16.146 -0.790 7.906 1.00 85.38 125 LEU A CA 1
ATOM 948 C C . LEU A 1 125 ? -15.988 -2.091 7.113 1.00 85.38 125 LEU A C 1
ATOM 950 O O . LEU A 1 125 ? -16.171 -3.191 7.642 1.00 85.38 125 LEU A O 1
ATOM 954 N N . VAL A 1 126 ? -15.563 -1.965 5.858 1.00 86.12 126 VAL A N 1
ATOM 955 C CA . VAL A 1 126 ? -15.000 -3.089 5.101 1.00 86.12 126 VAL A CA 1
ATOM 956 C C . VAL A 1 126 ? -13.631 -3.422 5.700 1.00 86.12 126 VAL A C 1
ATOM 958 O O . VAL A 1 126 ? -12.811 -2.528 5.886 1.00 86.12 126 VAL A O 1
ATOM 961 N N . VAL A 1 127 ? -13.394 -4.695 6.030 1.00 81.25 127 VAL A N 1
ATOM 962 C CA . VAL A 1 127 ? -12.107 -5.165 6.573 1.00 81.25 127 VAL A CA 1
ATOM 963 C C . VAL A 1 127 ? -11.201 -5.578 5.414 1.00 81.25 127 VAL A C 1
ATOM 965 O O . VAL A 1 127 ? -11.105 -6.753 5.057 1.00 81.25 127 VAL A O 1
ATOM 968 N N . ASP A 1 128 ? -10.581 -4.595 4.776 1.00 69.62 128 ASP A N 1
ATOM 969 C CA . ASP A 1 128 ? -9.700 -4.778 3.619 1.00 69.62 128 ASP A CA 1
ATOM 970 C C . ASP A 1 128 ? -8.209 -4.613 3.957 1.00 69.62 128 ASP A C 1
ATOM 972 O O . ASP A 1 128 ? -7.355 -5.053 3.186 1.00 69.62 128 ASP A O 1
ATOM 976 N N . GLY A 1 129 ? -7.880 -4.074 5.135 1.00 62.84 129 GLY A N 1
ATOM 977 C CA . GLY A 1 129 ? -6.512 -3.750 5.539 1.00 62.84 129 GLY A CA 1
ATOM 978 C C . GLY A 1 129 ? -5.960 -2.490 4.889 1.00 62.84 129 GLY A C 1
ATOM 979 O O . GLY A 1 129 ? -4.752 -2.274 4.929 1.00 62.84 129 GLY A O 1
ATOM 980 N N . ILE A 1 130 ? -6.822 -1.683 4.272 1.00 64.44 130 ILE A N 1
ATOM 981 C CA . ILE A 1 130 ? -6.451 -0.455 3.582 1.00 64.44 130 ILE A CA 1
ATOM 982 C C . ILE A 1 130 ? -6.886 0.724 4.447 1.00 64.44 130 ILE A C 1
ATOM 984 O O . ILE A 1 130 ? -8.049 0.860 4.844 1.00 64.44 130 ILE A O 1
ATOM 988 N N . GLU A 1 131 ? -5.953 1.632 4.724 1.00 63.91 131 GLU A N 1
ATOM 989 C CA . GLU A 1 131 ? -6.258 2.873 5.431 1.00 63.91 131 GLU A CA 1
ATOM 990 C C . GLU A 1 131 ? -6.896 3.895 4.472 1.00 63.91 131 GLU A C 1
ATOM 992 O O . GLU A 1 131 ? -6.326 4.922 4.106 1.00 63.91 131 GLU A O 1
ATOM 997 N N . GLY A 1 132 ? -8.099 3.565 3.996 1.00 68.56 132 GLY A N 1
ATOM 998 C CA . GLY A 1 132 ? -8.906 4.421 3.135 1.00 68.56 132 GLY A CA 1
ATOM 999 C C . GLY A 1 132 ? -9.668 5.502 3.907 1.00 68.56 132 GLY A C 1
ATOM 1000 O O . GLY A 1 132 ? -9.720 5.515 5.135 1.00 68.56 132 GLY A O 1
ATOM 1001 N N . ASN A 1 133 ? -10.355 6.379 3.167 1.00 73.25 133 ASN A N 1
ATOM 1002 C CA . ASN A 1 133 ? -11.111 7.503 3.737 1.00 73.25 133 ASN A CA 1
ATOM 1003 C C . ASN A 1 133 ? -12.148 7.059 4.788 1.00 73.25 133 ASN A C 1
ATOM 1005 O O . ASN A 1 133 ? -12.341 7.744 5.785 1.00 73.25 133 ASN A O 1
ATOM 1009 N N . ALA A 1 134 ? -12.790 5.901 4.591 1.00 77.62 134 ALA A N 1
ATOM 1010 C CA . ALA A 1 134 ? -13.732 5.335 5.558 1.00 77.62 134 ALA A CA 1
ATOM 1011 C C . ALA A 1 134 ? -13.044 4.981 6.888 1.00 77.62 134 ALA A C 1
ATOM 1013 O O . ALA A 1 134 ? -13.501 5.413 7.944 1.00 77.62 134 ALA A O 1
ATOM 1014 N N . THR A 1 135 ? -11.917 4.262 6.827 1.00 79.25 135 THR A N 1
ATOM 1015 C CA . THR A 1 135 ? -11.113 3.887 7.998 1.00 79.25 135 THR A CA 1
ATOM 1016 C C . THR A 1 135 ? -10.599 5.129 8.726 1.00 79.25 135 THR A C 1
ATOM 1018 O O . THR A 1 135 ? -10.825 5.272 9.924 1.00 79.25 135 THR A O 1
ATOM 1021 N N . THR A 1 136 ? -9.988 6.079 8.010 1.00 81.00 136 THR A N 1
ATOM 1022 C CA . THR A 1 136 ? -9.477 7.321 8.611 1.00 81.00 136 THR A CA 1
ATOM 1023 C C . THR A 1 136 ? -10.593 8.150 9.256 1.00 81.00 136 THR A C 1
ATOM 1025 O O . THR A 1 136 ? -10.407 8.691 10.346 1.00 81.00 136 THR A O 1
ATOM 1028 N N . ASN A 1 137 ? -11.768 8.251 8.624 1.00 80.25 137 ASN A N 1
ATOM 1029 C CA . ASN A 1 137 ? -12.902 8.978 9.200 1.00 80.25 137 ASN A CA 1
ATOM 1030 C C . ASN A 1 137 ? -13.432 8.296 10.464 1.00 80.25 137 ASN A C 1
ATOM 1032 O O . ASN A 1 137 ? -13.686 8.987 11.447 1.00 80.25 137 ASN A O 1
ATOM 1036 N N . ALA A 1 138 ? -13.522 6.964 10.471 1.00 82.94 138 ALA A N 1
ATOM 1037 C CA . ALA A 1 138 ? -13.915 6.201 11.651 1.00 82.94 138 ALA A CA 1
ATOM 1038 C C . ALA A 1 138 ? -12.933 6.394 12.816 1.00 82.94 138 ALA A C 1
ATOM 1040 O O . ALA A 1 138 ? -13.362 6.612 13.947 1.00 82.94 138 ALA A O 1
ATOM 1041 N N . VAL A 1 139 ? -11.620 6.398 12.550 1.00 81.69 139 VAL A N 1
ATOM 1042 C CA . VAL A 1 139 ? -10.602 6.681 13.577 1.00 81.69 139 VAL A CA 1
ATOM 1043 C C . VAL A 1 139 ? -10.762 8.096 14.130 1.00 81.69 139 VAL A C 1
ATOM 1045 O O . VAL A 1 139 ? -10.794 8.273 15.346 1.00 81.69 139 VAL A O 1
ATOM 1048 N N . LYS A 1 140 ? -10.920 9.105 13.266 1.00 74.81 140 LYS A N 1
ATOM 1049 C CA . LYS A 1 140 ? -11.127 10.497 13.699 1.00 74.81 140 LYS A CA 1
ATOM 1050 C C . LYS A 1 140 ? -12.400 10.665 14.519 1.00 74.81 140 LYS A C 1
ATOM 1052 O O . LYS A 1 140 ? -12.400 11.376 15.521 1.00 74.81 140 LYS A O 1
ATOM 1057 N N . GLU A 1 141 ? -13.483 10.022 14.103 1.00 84.94 141 GLU A N 1
ATOM 1058 C CA . GLU A 1 141 ? -14.740 10.027 14.841 1.00 84.94 141 GLU A CA 1
ATOM 1059 C C . GLU A 1 141 ? -14.570 9.366 16.211 1.00 84.94 141 GLU A C 1
ATOM 1061 O O . GLU A 1 141 ? -14.942 9.962 17.220 1.00 84.94 141 GLU A O 1
ATOM 1066 N N . PHE A 1 142 ? -13.922 8.200 16.270 1.00 85.62 142 PHE A N 1
ATOM 1067 C CA . PHE A 1 142 ? -13.614 7.516 17.523 1.00 85.62 142 PHE A CA 1
ATOM 1068 C C . PHE A 1 142 ? -12.763 8.383 18.465 1.00 85.62 142 PHE A C 1
ATOM 1070 O O . PHE A 1 142 ? -13.067 8.504 19.653 1.00 85.62 142 PHE A O 1
ATOM 1077 N N . GLN A 1 143 ? -11.718 9.029 17.945 1.00 82.94 143 GLN A N 1
ATOM 1078 C CA . GLN A 1 143 ? -10.877 9.951 18.710 1.00 82.94 143 GLN A CA 1
ATOM 1079 C C . GLN A 1 143 ? -11.687 11.125 19.256 1.00 82.94 143 GLN A C 1
ATOM 1081 O O . GLN A 1 143 ? -11.572 11.462 20.433 1.00 82.94 143 GLN A O 1
ATOM 1086 N N . LYS A 1 144 ? -12.555 11.704 18.420 1.00 83.44 144 LYS A N 1
ATOM 1087 C CA . LYS A 1 144 ? -13.421 12.821 18.795 1.00 83.44 144 LYS A CA 1
ATOM 1088 C C . LYS A 1 144 ? -14.375 12.447 19.931 1.00 83.44 144 LYS A C 1
ATOM 1090 O O . LYS A 1 144 ? -14.493 13.216 20.879 1.00 83.44 144 LYS A O 1
ATOM 1095 N N . VAL A 1 145 ? -15.034 11.286 19.863 1.00 79.06 145 VAL A N 1
ATOM 1096 C CA . VAL A 1 145 ? -15.991 10.860 20.905 1.00 79.06 145 VAL A CA 1
ATOM 1097 C C . VAL A 1 145 ? -15.307 10.403 22.199 1.00 79.06 145 VAL A C 1
ATOM 1099 O O . VAL A 1 145 ? -15.922 10.466 23.258 1.00 79.06 145 VAL A O 1
ATOM 1102 N N . ASN A 1 146 ? -14.033 9.999 22.141 1.00 74.81 146 ASN A N 1
ATOM 1103 C CA . ASN A 1 146 ? -13.244 9.587 23.311 1.00 74.81 146 ASN A CA 1
ATOM 1104 C C . ASN A 1 146 ? -12.295 10.680 23.832 1.00 74.81 146 ASN A C 1
ATOM 1106 O O . ASN A 1 146 ? -11.420 10.387 24.647 1.00 74.81 146 ASN A O 1
ATOM 1110 N N . CYS A 1 147 ? -12.463 11.930 23.384 1.00 86.44 147 CYS A N 1
ATOM 1111 C CA . CYS A 1 147 ? -11.660 13.079 23.815 1.00 86.44 147 CYS A CA 1
ATOM 1112 C C . CYS A 1 147 ? -10.142 12.885 23.618 1.00 86.44 147 CYS A C 1
ATOM 1114 O O . CYS A 1 147 ? -9.338 13.291 24.457 1.00 86.44 147 CYS A O 1
ATOM 1116 N N . LEU A 1 148 ? -9.748 12.254 22.512 1.00 72.56 148 LEU A N 1
ATOM 1117 C CA . LEU A 1 148 ? -8.356 12.086 22.098 1.00 72.56 148 LEU A CA 1
ATOM 1118 C C . LEU A 1 148 ? -7.967 13.142 21.054 1.00 72.56 148 LEU A C 1
ATOM 1120 O O . LEU A 1 148 ? -8.823 13.799 20.458 1.00 72.56 148 LEU A O 1
ATOM 1124 N N . THR A 1 149 ? -6.666 13.271 20.786 1.00 77.25 149 THR A N 1
ATOM 1125 C CA . THR A 1 149 ? -6.169 14.039 19.637 1.00 77.25 149 THR A CA 1
ATOM 1126 C C . THR A 1 149 ? -6.771 13.483 18.344 1.00 77.25 149 THR A C 1
ATOM 1128 O O . THR A 1 149 ? -6.645 12.295 18.068 1.00 77.25 149 THR A O 1
ATOM 1131 N N . VAL A 1 150 ? -7.428 14.339 17.555 1.00 80.44 150 VAL A N 1
ATOM 1132 C CA . VAL A 1 150 ? -8.109 13.957 16.304 1.00 80.44 150 VAL A CA 1
ATOM 1133 C C . VAL A 1 150 ? -7.146 14.077 15.123 1.00 80.44 150 VAL A C 1
ATOM 1135 O O . VAL A 1 150 ? -7.257 14.973 14.286 1.00 80.44 150 VAL A O 1
ATOM 1138 N N . ASP A 1 151 ? -6.158 13.195 15.074 1.00 66.25 151 ASP A N 1
ATOM 1139 C CA . ASP A 1 151 ? -5.160 13.138 13.999 1.00 66.25 151 ASP A CA 1
ATOM 1140 C C . ASP A 1 151 ? -5.487 12.074 12.935 1.00 66.25 151 ASP A C 1
ATOM 1142 O O . ASP A 1 151 ? -4.935 12.107 11.835 1.00 66.25 151 ASP A O 1
ATOM 1146 N N . GLY A 1 152 ? -6.451 11.187 13.207 1.00 68.38 152 GLY A N 1
ATOM 1147 C CA . GLY A 1 152 ? -6.785 10.047 12.355 1.00 68.38 152 GLY A CA 1
ATOM 1148 C C . GLY A 1 152 ? -5.783 8.901 12.439 1.00 68.38 152 GLY A C 1
ATOM 1149 O O . GLY A 1 152 ? -5.883 7.979 11.639 1.00 68.38 152 GLY A O 1
ATOM 1150 N N . ILE A 1 153 ? -4.851 8.943 13.394 1.00 72.19 153 ILE A N 1
ATOM 1151 C CA . ILE A 1 153 ? -3.811 7.940 13.595 1.00 72.19 153 ILE A CA 1
ATOM 1152 C C . ILE A 1 153 ? -4.200 7.038 14.772 1.00 72.19 153 ILE A C 1
ATOM 1154 O O . ILE A 1 153 ? -4.403 7.476 15.909 1.00 72.19 153 ILE A O 1
ATOM 1158 N N . ALA A 1 154 ? -4.254 5.728 14.537 1.00 69.19 154 ALA A N 1
ATOM 1159 C CA . ALA A 1 154 ? -4.526 4.746 15.585 1.00 69.19 154 ALA A CA 1
ATOM 1160 C C . ALA A 1 154 ? -3.276 4.442 16.439 1.00 69.19 154 ALA A C 1
ATOM 1162 O O . ALA A 1 154 ? -2.822 3.307 16.518 1.00 69.19 154 ALA A O 1
ATOM 1163 N N . GLY A 1 155 ? -2.708 5.467 17.082 1.00 69.00 155 GLY A N 1
ATOM 1164 C CA . GLY A 1 155 ? -1.563 5.327 17.986 1.00 69.00 155 GLY A CA 1
ATOM 1165 C C . GLY A 1 155 ? -1.911 4.652 19.321 1.00 69.00 155 GLY A C 1
ATOM 1166 O O . GLY A 1 155 ? -3.052 4.264 19.574 1.00 69.00 155 GLY A O 1
ATOM 1167 N N . SER A 1 156 ? -0.934 4.559 20.228 1.00 69.94 156 SER A N 1
ATOM 1168 C CA . SER A 1 156 ? -1.073 3.862 21.522 1.00 69.94 156 SER A CA 1
ATOM 1169 C C . SER A 1 156 ? -2.264 4.341 22.365 1.00 69.94 156 SER A C 1
ATOM 1171 O O . SER A 1 156 ? -2.974 3.522 22.951 1.00 69.94 156 SER A O 1
ATOM 1173 N N . ALA A 1 157 ? -2.524 5.651 22.391 1.00 65.50 157 ALA A N 1
ATOM 1174 C CA . ALA A 1 157 ? -3.672 6.229 23.088 1.00 65.50 157 ALA A CA 1
ATOM 1175 C C . ALA A 1 157 ? -5.008 5.794 22.458 1.00 65.50 157 ALA A C 1
ATOM 1177 O O . ALA A 1 157 ? -5.909 5.351 23.173 1.00 65.50 157 ALA A O 1
ATOM 1178 N N . THR A 1 158 ? -5.110 5.854 21.126 1.00 76.50 158 THR A N 1
ATOM 1179 C CA . THR A 1 158 ? -6.293 5.422 20.369 1.00 76.50 158 THR A CA 1
ATOM 1180 C C . THR A 1 158 ? -6.566 3.934 20.581 1.00 76.50 158 THR A C 1
ATOM 1182 O O . THR A 1 158 ? -7.688 3.564 20.915 1.00 76.50 158 THR A O 1
ATOM 1185 N N . LEU A 1 159 ? -5.544 3.079 20.476 1.00 75.94 159 LEU A N 1
ATOM 1186 C CA . LEU A 1 159 ? -5.674 1.630 20.671 1.00 75.94 159 LEU A CA 1
ATOM 1187 C C . LEU A 1 159 ? -6.060 1.261 22.109 1.00 75.94 159 LEU A C 1
ATOM 1189 O O . LEU A 1 159 ? -6.889 0.376 22.323 1.00 75.94 159 LEU A O 1
ATOM 1193 N N . SER A 1 160 ? -5.501 1.956 23.103 1.00 74.62 160 SER A N 1
ATOM 1194 C CA . SER A 1 160 ? -5.866 1.771 24.513 1.00 74.62 160 SER A CA 1
ATOM 1195 C C . SER A 1 160 ? -7.342 2.100 24.759 1.00 74.62 160 SER A C 1
ATOM 1197 O O . SER A 1 160 ? -8.078 1.299 25.343 1.00 74.62 160 SER A O 1
ATOM 1199 N N . ALA A 1 161 ? -7.809 3.237 24.237 1.00 73.94 161 ALA A N 1
ATOM 1200 C CA . ALA A 1 161 ? -9.213 3.624 24.320 1.00 73.94 161 ALA A CA 1
ATOM 1201 C C . ALA A 1 161 ? -10.131 2.643 23.571 1.00 73.94 161 ALA A C 1
ATOM 1203 O O . ALA A 1 161 ? -11.197 2.298 24.077 1.00 73.94 161 ALA A O 1
ATOM 1204 N N . LEU A 1 162 ? -9.711 2.145 22.405 1.00 81.00 162 LEU A N 1
ATOM 1205 C CA . LEU A 1 162 ? -10.469 1.187 21.597 1.00 81.00 162 LEU A CA 1
ATOM 1206 C C . LEU A 1 162 ? -10.668 -0.140 22.342 1.00 81.00 162 LEU A C 1
ATOM 1208 O O . LEU A 1 162 ? -11.786 -0.641 22.443 1.00 81.00 162 LEU A O 1
ATOM 1212 N N . ASN A 1 163 ? -9.604 -0.667 22.952 1.00 81.31 163 ASN A N 1
ATOM 1213 C CA . ASN A 1 163 ? -9.677 -1.871 23.781 1.00 81.31 163 ASN A CA 1
ATOM 1214 C C . ASN A 1 163 ? -10.598 -1.681 24.992 1.00 81.31 163 ASN A C 1
ATOM 1216 O O . ASN A 1 163 ? -11.377 -2.577 25.323 1.00 81.31 163 ASN A O 1
ATOM 1220 N N . LYS A 1 164 ? -10.560 -0.501 25.621 1.00 80.12 164 LYS A N 1
ATOM 1221 C CA . LYS A 1 164 ? -11.478 -0.150 26.709 1.00 80.12 164 LYS A CA 1
ATOM 1222 C C . LYS A 1 164 ? -12.934 -0.106 26.230 1.00 80.12 164 LYS A C 1
ATOM 1224 O O . LYS A 1 164 ? -13.794 -0.691 26.881 1.00 80.12 164 LYS A O 1
ATOM 1229 N N . ALA A 1 165 ? -13.214 0.526 25.091 1.00 78.12 165 ALA A N 1
ATOM 1230 C CA . ALA A 1 165 ? -14.560 0.604 24.518 1.00 78.12 165 ALA A CA 1
ATOM 1231 C C . ALA A 1 165 ? -15.121 -0.785 24.166 1.00 78.12 165 ALA A C 1
ATOM 1233 O O . ALA A 1 165 ? -16.278 -1.087 24.449 1.00 78.12 165 ALA A O 1
ATOM 1234 N N . ILE A 1 166 ? -14.281 -1.669 23.624 1.00 81.62 166 ILE A N 1
ATOM 1235 C CA . ILE A 1 166 ? -14.650 -3.062 23.342 1.00 81.62 166 ILE A CA 1
ATOM 1236 C C . ILE A 1 166 ? -14.965 -3.825 24.631 1.00 81.62 166 ILE A C 1
ATOM 1238 O O . ILE A 1 166 ? -15.922 -4.599 24.660 1.00 81.62 166 ILE A O 1
ATOM 1242 N N . ALA A 1 167 ? -14.180 -3.623 25.694 1.00 74.25 167 ALA A N 1
ATOM 1243 C CA . ALA A 1 167 ? -14.447 -4.238 26.991 1.00 74.25 167 ALA A CA 1
ATOM 1244 C C . ALA A 1 167 ? -15.807 -3.790 27.552 1.00 74.25 167 ALA A C 1
ATOM 1246 O O . ALA A 1 167 ? -16.608 -4.643 27.926 1.00 74.25 167 ALA A O 1
ATOM 1247 N N . LEU A 1 168 ? -16.103 -2.487 27.501 1.00 74.38 168 LEU A N 1
ATOM 1248 C CA . LEU A 1 168 ? -17.388 -1.928 27.935 1.00 74.38 168 LEU A CA 1
ATOM 1249 C C . LEU A 1 168 ? -18.564 -2.485 27.119 1.00 74.38 168 LEU A C 1
ATOM 1251 O O . LEU A 1 168 ? -19.551 -2.943 27.689 1.00 74.38 168 LEU A O 1
ATOM 1255 N N . LYS A 1 169 ? -18.438 -2.563 25.790 1.00 71.38 169 LYS A N 1
ATOM 1256 C CA . LYS A 1 169 ? -19.488 -3.142 24.940 1.00 71.38 169 LYS A CA 1
ATOM 1257 C C . LYS A 1 169 ? -19.688 -4.645 25.178 1.00 71.38 169 LYS A C 1
ATOM 1259 O O . LYS A 1 169 ? -20.803 -5.157 25.108 1.00 71.38 169 LYS A O 1
ATOM 1264 N N . LYS A 1 170 ? -18.621 -5.385 25.494 1.00 61.78 170 LYS A N 1
ATOM 1265 C CA . LYS A 1 170 ? -18.714 -6.806 25.873 1.00 61.78 170 LYS A CA 1
ATOM 1266 C C . LYS A 1 170 ? -19.448 -7.000 27.206 1.00 61.78 170 LYS A C 1
ATOM 1268 O O . LYS A 1 170 ? -20.076 -8.042 27.396 1.00 61.78 170 LYS A O 1
ATOM 1273 N N . GLU A 1 171 ? -19.363 -6.031 28.114 1.00 55.34 171 GLU A N 1
ATOM 1274 C CA . GLU A 1 171 ? -20.120 -6.020 29.368 1.00 55.34 171 GLU A CA 1
ATOM 1275 C C . GLU A 1 171 ? -21.599 -5.674 29.144 1.00 55.34 171 GLU A C 1
ATOM 1277 O O . GLU A 1 171 ? -22.451 -6.356 29.712 1.00 55.34 171 GLU A O 1
ATOM 1282 N N . GLU A 1 172 ? -21.926 -4.745 28.237 1.00 54.44 172 GLU A N 1
ATOM 1283 C CA . GLU A 1 172 ? -23.317 -4.467 27.828 1.00 54.44 172 GLU A CA 1
ATOM 1284 C C . GLU A 1 172 ? -24.023 -5.703 27.238 1.00 54.44 172 GLU A C 1
ATOM 1286 O O . GLU A 1 172 ? -25.192 -5.954 27.524 1.00 54.44 172 GLU A O 1
ATOM 1291 N N . VAL A 1 173 ? -23.309 -6.528 26.462 1.00 48.78 173 VAL A N 1
ATOM 1292 C CA . VAL A 1 173 ? -23.857 -7.752 25.837 1.00 48.78 173 VAL A CA 1
ATOM 1293 C C . VAL A 1 173 ? -24.034 -8.909 26.839 1.00 48.78 173 VAL A C 1
ATOM 1295 O O . VAL A 1 173 ? -24.767 -9.860 26.572 1.00 48.78 173 VAL A O 1
ATOM 1298 N N . LYS A 1 174 ? -23.387 -8.858 28.010 1.00 39.78 174 LYS A N 1
ATOM 1299 C CA . LYS A 1 174 ? -23.419 -9.937 29.016 1.00 39.78 174 LYS A CA 1
ATOM 1300 C C . LYS A 1 174 ? -24.567 -9.847 30.015 1.00 39.78 174 LYS A C 1
ATOM 1302 O O . LYS A 1 174 ? -24.647 -10.700 30.900 1.00 39.78 174 LYS A O 1
ATOM 1307 N N . VAL A 1 175 ? -25.457 -8.869 29.888 1.00 37.22 175 VAL A N 1
ATOM 1308 C CA . VAL A 1 175 ? -26.651 -8.808 30.729 1.00 37.22 175 VAL A CA 1
ATOM 1309 C C . VAL A 1 175 ? -27.652 -9.845 30.195 1.00 37.22 175 VAL A C 1
ATOM 1311 O O . VAL A 1 175 ? -28.184 -9.648 29.101 1.00 37.22 175 VAL A O 1
ATOM 1314 N N . PRO A 1 176 ? -27.926 -10.969 30.897 1.00 40.81 176 PRO A N 1
ATOM 1315 C CA . PRO A 1 176 ? -29.075 -11.800 30.545 1.00 40.81 176 PRO A CA 1
ATOM 1316 C C . PRO A 1 176 ? -30.305 -10.894 30.541 1.00 40.81 176 PRO A C 1
ATOM 1318 O O . PRO A 1 176 ? -30.438 -10.061 31.434 1.00 40.81 176 PRO A O 1
ATOM 1321 N N . SER A 1 177 ? -31.183 -11.015 29.543 1.00 43.06 177 SER A N 1
ATOM 1322 C CA . SER A 1 177 ? -32.388 -10.190 29.437 1.00 43.06 177 SER A CA 1
ATOM 1323 C C . SER A 1 177 ? -33.289 -10.392 30.661 1.00 43.06 177 SER A C 1
ATOM 1325 O O . SER A 1 177 ? -34.196 -11.218 30.677 1.00 43.06 177 SER A O 1
ATOM 1327 N N . THR A 1 178 ? -33.044 -9.643 31.725 1.00 45.62 178 THR A N 1
ATOM 1328 C CA . THR A 1 178 ? -33.868 -9.600 32.926 1.00 45.62 178 THR A CA 1
ATOM 1329 C C . THR A 1 178 ? -34.857 -8.452 32.797 1.00 45.62 178 THR A C 1
ATOM 1331 O O . THR A 1 178 ? -34.931 -7.575 33.655 1.00 45.62 178 THR A O 1
ATOM 1334 N N . SER A 1 179 ? -35.615 -8.439 31.701 1.00 45.50 179 SER A N 1
ATOM 1335 C CA . SER A 1 179 ? -36.671 -7.453 31.456 1.00 45.50 179 SER A CA 1
ATOM 1336 C C . SER A 1 179 ? -37.923 -7.671 32.321 1.00 45.50 179 SER A C 1
ATOM 1338 O O . SER A 1 179 ? -38.801 -6.812 32.327 1.00 45.50 179 SER A O 1
ATOM 1340 N N . GLU A 1 180 ? -37.987 -8.743 33.120 1.00 48.38 180 GLU A N 1
ATOM 1341 C CA . GLU A 1 180 ? -39.068 -8.958 34.100 1.00 48.38 180 GLU A CA 1
ATOM 1342 C C . GLU A 1 180 ? -38.637 -8.859 35.569 1.00 48.38 180 GLU A C 1
ATOM 1344 O O . GLU A 1 180 ? -39.460 -8.503 36.408 1.00 48.38 180 GLU A O 1
ATOM 1349 N N . LYS A 1 181 ? -37.361 -9.106 35.909 1.00 44.69 181 LYS A N 1
ATOM 1350 C CA . LYS A 1 181 ? -36.921 -9.194 37.318 1.00 44.69 181 LYS A CA 1
ATOM 1351 C C . LYS A 1 181 ? -36.372 -7.886 37.910 1.00 44.69 181 LYS A C 1
ATOM 1353 O O . LYS A 1 181 ? -36.377 -7.743 39.126 1.00 44.69 181 LYS A O 1
ATOM 1358 N N . TYR A 1 182 ? -35.933 -6.931 37.081 1.00 41.91 182 TYR A N 1
ATOM 1359 C CA . TYR A 1 182 ? -35.321 -5.671 37.546 1.00 41.91 182 TYR A CA 1
ATOM 1360 C C . TYR A 1 182 ? -35.953 -4.410 36.938 1.00 41.91 182 TYR A C 1
ATOM 1362 O O . TYR A 1 182 ? -35.280 -3.396 36.761 1.00 41.91 182 TYR A O 1
ATOM 1370 N N . ARG A 1 183 ? -37.254 -4.432 36.615 1.00 45.38 183 ARG A N 1
ATOM 1371 C CA . ARG A 1 183 ? -37.965 -3.173 36.344 1.00 45.38 183 ARG A CA 1
ATOM 1372 C C . ARG A 1 183 ? -38.004 -2.368 37.641 1.00 45.38 183 ARG A C 1
ATOM 1374 O O . ARG A 1 183 ? -38.605 -2.817 38.613 1.00 45.38 183 ARG A O 1
ATOM 1381 N N . LEU A 1 184 ? -37.392 -1.184 37.639 1.00 45.31 184 LEU A N 1
ATOM 1382 C CA . LEU A 1 184 ? -37.677 -0.145 38.627 1.00 45.31 184 LEU A CA 1
ATOM 1383 C C . LEU A 1 184 ? -39.188 0.114 38.584 1.00 45.31 184 LEU A C 1
ATOM 1385 O O . LEU A 1 184 ? -39.699 0.687 37.623 1.00 45.31 184 LEU A O 1
ATOM 1389 N N . GLN A 1 185 ? -39.912 -0.390 39.580 1.00 48.62 185 GLN A N 1
ATOM 1390 C CA . GLN A 1 185 ? -41.307 -0.037 39.787 1.00 48.62 185 GLN A CA 1
ATOM 1391 C C . GLN A 1 185 ? -41.328 1.234 40.623 1.00 48.62 185 GLN A C 1
ATOM 1393 O O . GLN A 1 185 ? -40.934 1.231 41.787 1.00 48.62 185 GLN A O 1
ATOM 1398 N N . THR A 1 186 ? -41.750 2.329 40.004 1.00 48.44 186 THR A N 1
ATOM 1399 C CA . THR A 1 186 ? -42.072 3.568 40.704 1.00 48.44 186 THR A CA 1
ATOM 1400 C C . THR A 1 186 ? -43.577 3.606 40.951 1.00 48.44 186 THR A C 1
ATOM 1402 O O . THR A 1 186 ? -44.368 3.151 40.124 1.00 48.44 186 THR A O 1
ATOM 1405 N N . GLY A 1 187 ? -43.978 4.110 42.113 1.00 55.06 187 GLY A N 1
ATOM 1406 C CA . GLY A 1 187 ? -45.374 4.286 42.494 1.00 55.06 187 GLY A CA 1
ATOM 1407 C C . GLY A 1 187 ? -45.528 5.568 43.299 1.00 55.06 187 GLY A C 1
ATOM 1408 O O . GLY A 1 187 ? -44.609 5.967 44.013 1.00 55.06 187 GLY A O 1
ATOM 1409 N N . THR A 1 188 ? -46.673 6.229 43.158 1.00 47.12 188 THR A N 1
ATOM 1410 C CA . THR A 1 188 ? -47.060 7.358 44.008 1.00 47.12 188 THR A CA 1
ATOM 1411 C C . THR A 1 188 ? -47.872 6.801 45.170 1.00 47.12 188 THR A C 1
ATOM 1413 O O . THR A 1 188 ? -48.867 6.117 44.945 1.00 47.12 188 THR A O 1
ATOM 1416 N N . PHE A 1 189 ? -47.442 7.067 46.402 1.00 62.47 189 PHE A N 1
ATOM 1417 C CA . PHE A 1 189 ? -48.093 6.568 47.615 1.00 62.47 189 PHE A CA 1
ATOM 1418 C C . PHE A 1 189 ? -48.691 7.731 48.398 1.00 62.47 189 PHE A C 1
ATOM 1420 O O . PHE A 1 189 ? -48.109 8.814 48.442 1.00 62.47 189 PHE A O 1
ATOM 1427 N N . ASN A 1 190 ? -49.834 7.506 49.046 1.00 62.47 190 ASN A N 1
ATOM 1428 C CA . ASN A 1 190 ? -50.521 8.560 49.797 1.00 62.47 190 ASN A CA 1
ATOM 1429 C C . ASN A 1 190 ? -49.914 8.766 51.192 1.00 62.47 190 ASN A C 1
ATOM 1431 O O . ASN A 1 190 ? -50.251 9.724 51.886 1.00 62.47 190 ASN A O 1
ATOM 1435 N N . SER A 1 191 ? -49.026 7.866 51.628 1.00 59.25 191 SER A N 1
ATOM 1436 C CA . SER A 1 191 ? -48.294 8.000 52.884 1.00 59.25 191 SER A CA 1
ATOM 1437 C C . SER A 1 191 ? -46.980 7.216 52.885 1.00 59.25 191 SER A C 1
ATOM 1439 O O . SER A 1 191 ? -46.805 6.230 52.168 1.00 59.25 191 SER A O 1
ATOM 1441 N N . LYS A 1 192 ? -46.062 7.621 53.768 1.00 59.72 192 LYS A N 1
ATOM 1442 C CA . LYS A 1 192 ? -44.773 6.950 53.980 1.00 59.72 192 LYS A CA 1
ATOM 1443 C C . LYS A 1 192 ? -44.925 5.483 54.405 1.00 59.72 192 LYS A C 1
ATOM 1445 O O . LYS A 1 192 ? -44.195 4.626 53.923 1.00 59.72 192 LYS A O 1
ATOM 1450 N N . VAL A 1 193 ? -45.885 5.196 55.283 1.00 72.50 193 VAL A N 1
ATOM 1451 C CA . VAL A 1 193 ? -46.134 3.839 55.799 1.00 72.50 193 VAL A CA 1
ATOM 1452 C C . VAL A 1 193 ? -46.572 2.896 54.673 1.00 72.50 193 VAL A C 1
ATOM 1454 O O . VAL A 1 193 ? -46.174 1.734 54.638 1.00 72.50 193 VAL A O 1
ATOM 1457 N N . GLU A 1 194 ? -47.354 3.405 53.721 1.00 66.81 194 GLU A N 1
ATOM 1458 C CA . GLU A 1 194 ? -47.795 2.657 52.541 1.00 66.81 194 GLU A CA 1
ATOM 1459 C C . GLU A 1 194 ? -46.621 2.333 51.604 1.00 66.81 194 GLU A C 1
ATOM 1461 O O . GLU A 1 194 ? -46.480 1.192 51.161 1.00 66.81 194 GLU A O 1
ATOM 1466 N N . ALA A 1 195 ? -45.729 3.304 51.385 1.00 59.28 195 ALA A N 1
ATOM 1467 C CA . ALA A 1 195 ? -44.516 3.115 50.592 1.00 59.28 195 ALA A CA 1
ATOM 1468 C C . ALA A 1 195 ? -43.552 2.094 51.227 1.00 59.28 195 ALA A C 1
ATOM 1470 O O . ALA A 1 195 ? -43.014 1.231 50.533 1.00 59.28 195 ALA A O 1
ATOM 1471 N N . GLU A 1 196 ? -43.350 2.155 52.548 1.00 68.25 196 GLU A N 1
ATOM 1472 C CA . GLU A 1 196 ? -42.479 1.222 53.278 1.00 68.25 196 GLU A CA 1
ATOM 1473 C C . GLU A 1 196 ? -43.030 -0.210 53.258 1.00 68.25 196 GLU A C 1
ATOM 1475 O O . GLU A 1 196 ? -42.273 -1.159 53.050 1.00 68.25 196 GLU A O 1
ATOM 1480 N N . LYS A 1 197 ? -44.352 -0.377 53.391 1.00 71.88 197 LYS A N 1
ATOM 1481 C CA . LYS A 1 197 ? -45.002 -1.690 53.299 1.00 71.88 197 LYS A CA 1
ATOM 1482 C C . LYS A 1 197 ? -44.873 -2.298 51.899 1.00 71.88 197 LYS A C 1
ATOM 1484 O O . LYS A 1 197 ? -44.508 -3.466 51.777 1.00 71.88 197 LYS A O 1
ATOM 1489 N N . ALA A 1 198 ? -45.110 -1.505 50.852 1.00 64.38 198 ALA A N 1
ATOM 1490 C CA . ALA A 1 198 ? -44.937 -1.945 49.468 1.00 64.38 198 ALA A CA 1
ATOM 1491 C C . ALA A 1 198 ? -43.475 -2.325 49.166 1.00 64.38 198 ALA A C 1
ATOM 1493 O O . ALA A 1 198 ? -43.212 -3.316 48.482 1.00 64.38 198 ALA A O 1
ATOM 1494 N N . ALA A 1 199 ? -42.510 -1.582 49.719 1.00 65.38 199 ALA A N 1
ATOM 1495 C CA . ALA A 1 199 ? -41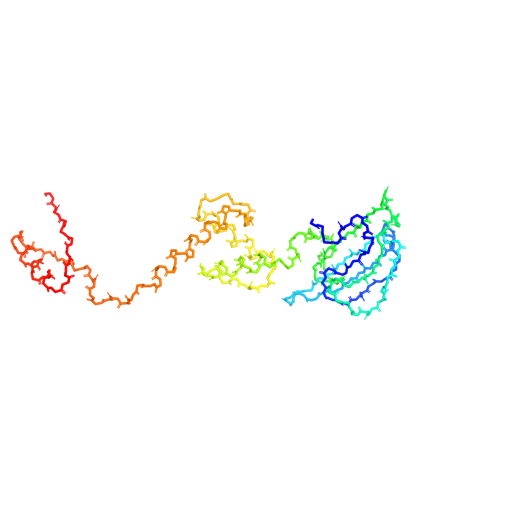.096 -1.917 49.602 1.00 65.38 199 ALA A CA 1
ATOM 1496 C C . ALA A 1 199 ? -40.757 -3.251 50.296 1.00 65.38 199 ALA A C 1
ATOM 1498 O O . ALA A 1 199 ? -40.024 -4.063 49.736 1.00 65.38 199 ALA A O 1
ATOM 1499 N N . GLU A 1 200 ? -41.297 -3.529 51.483 1.00 67.81 200 GLU A N 1
ATOM 1500 C CA . GLU A 1 200 ? -41.015 -4.783 52.194 1.00 67.81 200 GLU A CA 1
ATOM 1501 C C . GLU A 1 200 ? -41.578 -6.018 51.462 1.00 67.81 200 GLU A C 1
ATOM 1503 O O . GLU A 1 200 ? -40.888 -7.031 51.331 1.00 67.81 200 GLU A O 1
ATOM 1508 N N . GLU A 1 201 ? -42.781 -5.916 50.886 1.00 65.81 201 GLU A N 1
ATOM 1509 C CA . GLU A 1 201 ? -43.370 -6.972 50.042 1.00 65.81 201 GLU A CA 1
ATOM 1510 C C . GLU A 1 201 ? -42.513 -7.262 48.797 1.00 65.81 201 GLU A C 1
ATOM 1512 O O . GLU A 1 201 ? -42.318 -8.417 48.403 1.00 65.81 201 GLU A O 1
ATOM 1517 N N . LEU A 1 202 ? -41.941 -6.219 48.193 1.00 61.97 202 LEU A N 1
ATOM 1518 C CA . LEU A 1 202 ? -41.076 -6.338 47.022 1.00 61.97 202 LEU A CA 1
ATOM 1519 C C . LEU A 1 202 ? -39.671 -6.873 47.368 1.00 61.97 202 LEU A C 1
ATOM 1521 O O . LEU A 1 202 ? -39.083 -7.597 46.554 1.00 61.97 202 LEU A O 1
ATOM 1525 N N . LYS A 1 203 ? -39.139 -6.602 48.572 1.00 61.50 203 LYS A N 1
ATOM 1526 C CA . LYS A 1 203 ? -37.836 -7.131 49.031 1.00 61.50 203 LYS A CA 1
ATOM 1527 C C . LYS A 1 203 ? -37.821 -8.655 49.066 1.00 61.50 203 LYS A C 1
ATOM 1529 O O . LYS A 1 203 ? -36.854 -9.255 48.598 1.00 61.50 203 LYS A O 1
ATOM 1534 N N . GLY A 1 204 ? -38.907 -9.277 49.533 1.00 55.91 204 GLY A N 1
ATOM 1535 C CA . GLY A 1 204 ? -39.046 -10.738 49.573 1.00 55.91 204 GLY A CA 1
ATOM 1536 C C . GLY A 1 204 ? -39.012 -11.408 48.193 1.00 55.91 204 GLY A C 1
ATOM 1537 O O . G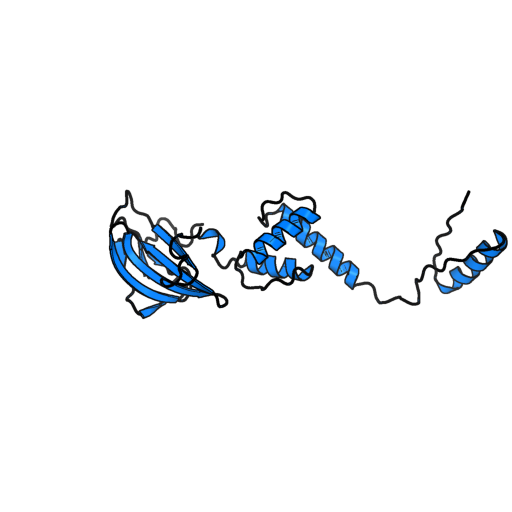LY A 1 204 ? -38.731 -12.600 48.092 1.00 55.91 204 GLY A O 1
ATOM 1538 N N . LYS A 1 205 ? -39.256 -10.647 47.118 1.00 54.56 205 LYS A N 1
ATOM 1539 C CA . LYS A 1 205 ? -39.349 -11.159 45.745 1.00 54.56 205 LYS A CA 1
ATOM 1540 C C . LYS A 1 205 ? -38.124 -10.830 44.880 1.00 54.56 205 LYS A C 1
ATOM 1542 O O . LYS A 1 205 ? -37.785 -11.617 43.995 1.00 54.56 205 LYS A O 1
ATOM 1547 N N . TYR A 1 206 ? -37.439 -9.708 45.137 1.00 54.06 206 TYR A N 1
ATOM 1548 C CA . TYR A 1 206 ? -36.391 -9.179 44.243 1.00 54.06 206 TYR A CA 1
ATOM 1549 C C . TYR A 1 206 ? -35.061 -8.790 44.925 1.00 54.06 206 TYR A C 1
ATOM 1551 O O . TYR A 1 206 ? -34.118 -8.392 44.242 1.00 54.06 206 TYR A O 1
ATOM 1559 N N . GLY A 1 207 ? -34.925 -8.982 46.241 1.00 48.72 207 GLY A N 1
ATOM 1560 C CA . GLY A 1 207 ? -33.646 -8.947 46.966 1.00 48.72 207 GLY A CA 1
ATOM 1561 C C . GLY A 1 207 ? -33.145 -7.561 47.395 1.00 48.72 207 GLY A C 1
ATOM 1562 O O . GLY A 1 207 ? -32.713 -7.426 48.535 1.00 48.72 207 GLY A O 1
ATOM 1563 N N . TRP A 1 208 ? -33.205 -6.532 46.539 1.00 42.12 208 TRP A N 1
ATOM 1564 C CA . TRP A 1 208 ? -32.710 -5.180 46.864 1.00 42.12 208 TRP A CA 1
ATOM 1565 C C . TRP A 1 208 ? -33.630 -4.093 46.288 1.00 42.12 208 TRP A C 1
ATOM 1567 O O . TRP A 1 208 ? -33.999 -4.156 45.118 1.00 42.12 208 TRP A O 1
ATOM 1577 N N . ILE A 1 209 ? -33.979 -3.081 47.094 1.00 48.53 209 ILE A N 1
ATOM 1578 C CA . ILE A 1 209 ? -34.760 -1.903 46.671 1.00 48.53 209 ILE A CA 1
ATOM 1579 C C . ILE A 1 209 ? -34.004 -0.637 47.066 1.00 48.53 209 ILE A C 1
ATOM 1581 O O . ILE A 1 209 ? -33.558 -0.511 48.206 1.00 48.53 209 ILE A O 1
ATOM 1585 N N . ILE A 1 210 ? -33.887 0.304 46.129 1.00 45.69 210 ILE A N 1
ATOM 1586 C CA . ILE A 1 210 ? -33.379 1.656 46.376 1.00 45.69 210 ILE A CA 1
ATOM 1587 C C . ILE A 1 210 ? -34.567 2.524 46.806 1.00 45.69 210 ILE A C 1
ATOM 1589 O O . ILE A 1 210 ? -35.487 2.741 46.021 1.00 45.69 210 ILE A O 1
ATOM 1593 N N . TYR A 1 211 ? -34.557 3.005 48.050 1.00 44.75 211 TYR A N 1
ATOM 1594 C CA . TYR A 1 211 ? -35.520 3.987 48.556 1.00 44.75 211 TYR A CA 1
ATOM 1595 C C . TYR A 1 211 ? -34.908 5.386 48.445 1.00 44.75 211 TYR A C 1
ATOM 1597 O O . TYR A 1 211 ? -33.863 5.648 49.043 1.00 44.75 211 TYR A O 1
ATOM 1605 N N . ILE A 1 212 ? -35.549 6.285 47.698 1.00 44.25 212 ILE A N 1
ATOM 1606 C CA . ILE A 1 212 ? -35.186 7.706 47.674 1.00 44.25 212 ILE A CA 1
ATOM 1607 C C . ILE A 1 212 ? -36.184 8.437 48.569 1.00 44.25 212 ILE A C 1
ATOM 1609 O O . ILE A 1 212 ? -37.384 8.434 48.314 1.00 44.25 212 ILE A O 1
ATOM 1613 N N . LYS A 1 213 ? -35.679 9.025 49.654 1.00 39.09 213 LYS A N 1
ATOM 1614 C CA . LYS A 1 213 ? -36.455 9.869 50.562 1.00 39.09 213 LYS A CA 1
ATOM 1615 C C . LYS A 1 213 ? -36.544 11.264 49.944 1.00 39.09 213 LYS A C 1
ATOM 1617 O O . LYS A 1 213 ? -35.520 11.939 49.879 1.00 39.09 213 LYS A O 1
ATOM 1622 N N . GLU A 1 214 ? -37.724 11.697 49.513 1.00 39.31 214 GLU A N 1
ATOM 1623 C CA . GLU A 1 214 ? -37.938 13.131 49.289 1.00 39.31 214 GLU A CA 1
ATOM 1624 C C . GLU A 1 214 ? -38.028 13.856 50.642 1.00 39.31 214 GLU A C 1
ATOM 1626 O O . GLU A 1 214 ? -38.462 13.270 51.643 1.00 39.31 214 GLU A O 1
ATOM 1631 N N . ALA A 1 215 ? -37.480 15.074 50.673 1.00 40.62 215 ALA A N 1
ATOM 1632 C CA . ALA A 1 215 ? -37.324 15.915 51.859 1.00 40.62 215 ALA A CA 1
ATOM 1633 C C . ALA A 1 215 ? -38.665 16.420 52.402 1.00 40.62 215 ALA A C 1
ATOM 1635 O O . ALA A 1 215 ? -39.543 16.756 51.579 1.00 40.62 215 ALA A O 1
#